Protein AF-W9J7E1-F1 (afdb_monomer)

Secondary structure (DSSP, 8-state):
-PPPPPPS---SSHHHHHHHHHH-HHHHHHHHHHHHHHHHHHHHHHHHHHHHHHHHHHHHHHHHHHHHHHHHHHHHHHHHHHHHHHHHHHHHHHHHHHHHHHHHHHHHHHHHHHHHS-------------------------PPPPP-------SS----S--GGG----HHHHHHHHHHHHHHHHHTTTTSPPPPPHHHHHHHTTSS--

Structure (mmCIF, N/CA/C/O backbone):
data_AF-W9J7E1-F1
#
_entry.id   AF-W9J7E1-F1
#
loop_
_atom_site.group_PDB
_atom_site.id
_atom_site.type_symbol
_atom_site.label_atom_id
_atom_site.label_alt_id
_atom_site.label_comp_id
_atom_site.label_asym_id
_atom_site.label_entity_id
_atom_site.label_seq_id
_atom_site.pdbx_PDB_ins_code
_atom_site.Cartn_x
_atom_site.Cartn_y
_atom_site.Cartn_z
_atom_site.occupancy
_atom_site.B_iso_or_equiv
_atom_site.auth_seq_id
_atom_site.auth_comp_id
_atom_site.auth_asym_id
_atom_site.auth_atom_id
_atom_site.pdbx_PDB_model_num
ATOM 1 N N . MET A 1 1 ? 13.923 -7.480 -25.551 1.00 52.84 1 MET A N 1
ATOM 2 C CA . MET A 1 1 ? 14.599 -6.213 -25.882 1.00 52.84 1 MET A CA 1
ATOM 3 C C . MET A 1 1 ? 15.516 -6.491 -27.053 1.00 52.84 1 MET A C 1
ATOM 5 O O . MET A 1 1 ? 16.366 -7.366 -26.900 1.00 52.84 1 MET A O 1
ATOM 9 N N . PRO A 1 2 ? 15.311 -5.854 -28.213 1.00 64.50 2 PRO A N 1
ATOM 10 C CA . PRO A 1 2 ? 16.254 -5.975 -29.311 1.00 64.50 2 PRO A CA 1
ATOM 11 C C . PRO A 1 2 ? 17.616 -5.435 -28.874 1.00 64.50 2 PRO A C 1
ATOM 13 O O . PRO A 1 2 ? 17.706 -4.432 -28.157 1.00 64.50 2 PRO A O 1
ATOM 16 N N . ALA A 1 3 ? 18.670 -6.151 -29.258 1.00 77.94 3 ALA A N 1
ATOM 17 C CA . ALA A 1 3 ? 20.038 -5.745 -28.982 1.00 77.94 3 ALA A CA 1
ATOM 18 C C . ALA A 1 3 ? 20.333 -4.408 -29.676 1.00 77.94 3 ALA A C 1
ATOM 20 O O . ALA A 1 3 ? 19.830 -4.151 -30.770 1.00 77.94 3 ALA A O 1
ATOM 21 N N . HIS A 1 4 ? 21.135 -3.562 -29.029 1.00 87.31 4 HIS A N 1
ATOM 22 C CA . HIS A 1 4 ? 21.572 -2.300 -29.614 1.00 87.31 4 HIS A CA 1
ATOM 23 C C . HIS A 1 4 ? 22.317 -2.575 -30.937 1.00 87.31 4 HIS A C 1
ATOM 25 O O . HIS A 1 4 ? 23.264 -3.372 -30.932 1.00 87.31 4 HIS A O 1
ATOM 31 N N . PRO A 1 5 ? 21.919 -1.951 -32.060 1.00 91.19 5 PRO A N 1
ATOM 32 C CA . PRO A 1 5 ? 22.575 -2.177 -33.340 1.00 91.19 5 PRO A CA 1
ATOM 33 C C . PRO A 1 5 ? 24.036 -1.733 -33.266 1.00 91.19 5 PRO A C 1
ATOM 35 O O . PRO A 1 5 ? 24.372 -0.722 -32.654 1.00 91.19 5 PRO A O 1
ATOM 38 N N . THR A 1 6 ? 24.932 -2.523 -33.850 1.00 90.31 6 THR A N 1
ATOM 39 C CA . THR A 1 6 ? 26.376 -2.260 -33.791 1.00 90.31 6 THR A CA 1
ATOM 40 C C . THR A 1 6 ? 26.824 -1.608 -35.097 1.00 90.31 6 THR A C 1
ATOM 42 O O . THR A 1 6 ? 26.485 -2.134 -36.159 1.00 90.31 6 THR A O 1
ATOM 45 N N . PRO A 1 7 ? 27.558 -0.481 -35.055 1.00 89.38 7 PRO A N 1
ATOM 46 C CA . PRO A 1 7 ? 28.023 0.175 -36.270 1.00 89.38 7 PRO A CA 1
ATOM 47 C C . PRO A 1 7 ? 29.002 -0.721 -37.048 1.00 89.38 7 PRO A C 1
ATOM 49 O O . PRO A 1 7 ? 29.794 -1.430 -36.421 1.00 89.38 7 PRO A O 1
ATOM 52 N N . PRO A 1 8 ? 29.006 -0.671 -38.397 1.00 89.31 8 PRO A N 1
ATOM 53 C CA . PRO A 1 8 ? 29.921 -1.461 -39.227 1.00 89.31 8 PRO A CA 1
ATOM 54 C C . PRO A 1 8 ? 31.405 -1.165 -38.962 1.00 89.31 8 PRO A C 1
ATOM 56 O O . PRO A 1 8 ? 32.235 -2.068 -39.011 1.00 89.31 8 PRO A O 1
ATOM 59 N N . ALA A 1 9 ? 31.733 0.093 -38.663 1.00 87.81 9 ALA A N 1
ATOM 60 C CA . ALA A 1 9 ? 33.049 0.535 -38.215 1.00 87.81 9 ALA A CA 1
ATOM 61 C C . ALA A 1 9 ? 32.899 1.716 -37.243 1.00 87.81 9 ALA A C 1
ATOM 63 O O . ALA A 1 9 ? 31.873 2.395 -37.235 1.00 87.81 9 ALA A O 1
ATOM 64 N N . ILE A 1 10 ? 33.930 1.988 -36.441 1.00 86.75 10 ILE A N 1
ATOM 65 C CA . ILE A 1 10 ? 33.991 3.165 -35.559 1.00 86.75 10 ILE A CA 1
ATOM 66 C C . ILE A 1 10 ? 35.129 4.064 -36.063 1.00 86.75 10 ILE A C 1
ATOM 68 O O . ILE A 1 10 ? 36.244 3.980 -35.548 1.00 86.75 10 ILE A O 1
ATOM 72 N N . PRO A 1 11 ? 34.893 4.863 -37.119 1.00 86.62 11 PRO A N 1
ATOM 73 C CA . PRO A 1 11 ? 35.923 5.729 -37.679 1.00 86.62 11 PRO A CA 1
ATOM 74 C C . PRO A 1 11 ? 36.298 6.837 -36.688 1.00 86.62 11 PRO A C 1
ATOM 76 O O . PRO A 1 11 ? 35.427 7.473 -36.093 1.00 86.62 11 PRO A O 1
ATOM 79 N N . GLY A 1 12 ? 37.601 7.074 -36.518 1.00 87.81 12 GLY A N 1
ATOM 80 C CA . GLY A 1 12 ? 38.138 8.111 -35.631 1.00 87.81 12 GLY A CA 1
ATOM 81 C C . GLY A 1 12 ? 38.184 9.493 -36.283 1.00 87.81 12 GLY A C 1
ATOM 82 O O . GLY A 1 12 ? 38.317 10.506 -35.595 1.00 87.81 12 GLY A O 1
ATOM 83 N N . SER A 1 13 ? 38.050 9.550 -37.610 1.00 92.81 13 SER A N 1
ATOM 84 C CA . SER A 1 13 ? 38.025 10.783 -38.390 1.00 92.81 13 SER A CA 1
ATOM 85 C C . SER A 1 13 ? 36.983 10.739 -39.509 1.00 92.81 13 SER A C 1
ATOM 87 O O . SER A 1 13 ? 36.546 9.680 -39.959 1.00 92.81 13 SER A O 1
ATOM 89 N N . ARG A 1 14 ? 36.583 11.917 -40.004 1.00 89.44 14 ARG A N 1
ATOM 90 C CA . ARG A 1 14 ? 35.643 12.023 -41.132 1.00 89.44 14 ARG A CA 1
ATOM 91 C C . ARG A 1 14 ? 36.179 11.356 -42.404 1.00 89.44 14 ARG A C 1
ATOM 93 O O . ARG A 1 14 ? 35.406 10.750 -43.134 1.00 89.44 14 ARG A O 1
ATOM 100 N N . ALA A 1 15 ? 37.485 11.450 -42.650 1.00 91.31 15 ALA A N 1
ATOM 101 C CA . ALA A 1 15 ? 38.115 10.827 -43.812 1.00 91.31 15 ALA A CA 1
ATOM 102 C C . ALA A 1 15 ? 38.051 9.292 -43.738 1.00 91.31 15 ALA A C 1
ATOM 104 O O . ALA A 1 15 ? 37.757 8.640 -44.734 1.00 91.31 15 ALA A O 1
ATOM 105 N N . GLU A 1 16 ? 38.257 8.719 -42.548 1.00 88.56 16 GLU A N 1
ATOM 106 C CA . GLU A 1 16 ? 38.077 7.281 -42.312 1.00 88.56 16 GLU A CA 1
ATOM 107 C C . GLU A 1 16 ? 36.618 6.856 -42.481 1.00 88.56 16 GLU A C 1
ATOM 109 O O . GLU A 1 16 ? 36.355 5.814 -43.070 1.00 88.56 16 GLU A O 1
ATOM 114 N N . TYR A 1 17 ? 35.662 7.672 -42.024 1.00 88.94 17 TYR A N 1
ATOM 115 C CA . TYR A 1 17 ? 34.242 7.403 -42.251 1.00 88.94 17 TYR A CA 1
ATOM 116 C C . TYR A 1 17 ? 33.910 7.362 -43.743 1.00 88.94 17 TYR A C 1
ATOM 118 O O . TYR A 1 17 ? 33.270 6.420 -44.195 1.00 88.94 17 TYR A O 1
ATOM 126 N N . GLU A 1 18 ? 34.355 8.357 -44.515 1.00 91.50 18 GLU A N 1
ATOM 127 C CA . GLU A 1 18 ? 34.096 8.425 -45.957 1.00 91.50 18 GLU A CA 1
ATOM 128 C C . GLU A 1 18 ? 34.731 7.239 -46.700 1.00 91.50 18 GLU A C 1
ATOM 130 O O . GLU A 1 18 ? 34.100 6.681 -47.598 1.00 91.50 18 GLU A O 1
ATOM 135 N N . ALA A 1 19 ? 35.919 6.792 -46.278 1.00 89.44 19 ALA A N 1
ATOM 136 C CA . ALA A 1 19 ? 36.557 5.588 -46.804 1.00 89.44 19 ALA A CA 1
ATOM 137 C C . ALA A 1 19 ? 35.761 4.310 -46.471 1.00 89.44 19 ALA A C 1
ATOM 139 O O . ALA A 1 19 ? 35.414 3.557 -47.378 1.00 89.44 19 ALA A O 1
ATOM 140 N N . CYS A 1 20 ? 35.395 4.095 -45.201 1.00 86.88 20 CYS A N 1
ATOM 141 C CA . CYS A 1 20 ? 34.601 2.934 -44.776 1.00 86.88 20 CYS A CA 1
ATOM 142 C C . CYS A 1 20 ? 33.180 2.933 -45.357 1.00 86.88 20 CYS A C 1
ATOM 144 O O . CYS A 1 20 ? 32.582 1.876 -45.543 1.00 86.88 20 CYS A O 1
ATOM 146 N N . TYR A 1 21 ? 32.608 4.110 -45.606 1.00 90.31 21 TYR A N 1
ATOM 147 C CA . TYR A 1 21 ? 31.306 4.249 -46.248 1.00 90.31 21 TYR A CA 1
ATOM 148 C C . TYR A 1 21 ? 31.384 3.906 -47.735 1.00 90.31 21 TYR A C 1
ATOM 150 O O . TYR A 1 21 ? 30.500 3.226 -48.244 1.00 90.31 21 TYR A O 1
ATOM 158 N N . ALA A 1 22 ? 32.441 4.345 -48.425 1.00 91.75 22 ALA A N 1
ATOM 159 C CA . ALA A 1 22 ? 32.642 4.049 -49.840 1.00 91.75 22 ALA A CA 1
ATOM 160 C C . ALA A 1 22 ? 32.850 2.550 -50.118 1.00 91.75 22 ALA A C 1
ATOM 162 O O . ALA A 1 22 ? 32.485 2.088 -51.197 1.00 91.75 22 ALA A O 1
ATOM 163 N N . GLU A 1 23 ? 33.411 1.801 -49.163 1.00 91.62 23 GLU A N 1
ATOM 164 C CA . GLU A 1 23 ? 33.580 0.347 -49.275 1.00 91.62 23 GLU A CA 1
ATOM 165 C C . GLU A 1 23 ? 32.249 -0.414 -49.244 1.00 91.62 23 GLU A C 1
ATOM 167 O O . GLU A 1 23 ? 32.079 -1.358 -50.013 1.00 91.62 23 GLU A O 1
ATOM 172 N N . ASP A 1 24 ? 31.313 -0.026 -48.370 1.00 90.06 24 ASP A N 1
ATOM 173 C CA . ASP A 1 24 ? 30.068 -0.782 -48.170 1.00 90.06 24 ASP A CA 1
ATOM 174 C C . ASP A 1 24 ? 28.890 0.122 -47.718 1.00 90.06 24 ASP A C 1
ATOM 176 O O . ASP A 1 24 ? 28.486 0.112 -46.546 1.00 90.06 24 ASP A O 1
ATOM 180 N N . PRO A 1 25 ? 28.306 0.930 -48.629 1.00 91.75 25 PRO A N 1
ATOM 181 C CA . PRO A 1 25 ? 27.253 1.895 -48.290 1.00 91.75 25 PRO A CA 1
ATOM 182 C C . PRO A 1 25 ? 25.986 1.252 -47.708 1.00 91.75 25 PRO A C 1
ATOM 184 O O . PRO A 1 25 ? 25.348 1.811 -46.813 1.00 91.75 25 PRO A O 1
ATOM 187 N N . ASP A 1 26 ? 25.628 0.057 -48.186 1.00 93.62 26 ASP A N 1
ATOM 188 C CA . ASP A 1 26 ? 24.393 -0.631 -47.796 1.00 93.62 26 ASP A CA 1
ATOM 189 C C . ASP A 1 26 ? 24.411 -1.069 -46.326 1.00 93.62 26 ASP A C 1
ATOM 191 O O . ASP A 1 26 ? 23.392 -0.978 -45.638 1.00 93.62 26 ASP A O 1
ATOM 195 N N . LYS A 1 27 ? 25.577 -1.478 -45.805 1.00 91.12 27 LYS A N 1
ATOM 196 C CA . LYS A 1 27 ? 25.738 -1.827 -44.382 1.00 91.12 27 LYS A CA 1
ATOM 197 C C . LYS A 1 27 ? 25.543 -0.616 -43.480 1.00 91.12 27 LYS A C 1
ATOM 199 O O . LYS A 1 27 ? 24.949 -0.733 -42.409 1.00 91.12 27 LYS A O 1
ATOM 204 N N . TRP A 1 28 ? 26.019 0.549 -43.913 1.00 92.12 28 TRP A N 1
ATOM 205 C CA . TRP A 1 28 ? 25.802 1.803 -43.196 1.00 92.12 28 TRP A CA 1
ATOM 206 C C . TRP A 1 28 ? 24.340 2.233 -43.230 1.00 92.12 28 TRP A C 1
ATOM 208 O O . TRP A 1 28 ? 23.806 2.636 -42.197 1.00 92.12 28 TRP A O 1
ATOM 218 N N . TYR A 1 29 ? 23.674 2.098 -44.378 1.00 92.25 29 TYR A N 1
ATOM 219 C CA . TYR A 1 29 ? 22.241 2.363 -44.487 1.00 92.25 29 TYR A CA 1
ATOM 220 C C . TYR A 1 29 ? 21.419 1.449 -43.564 1.00 92.25 29 TYR A C 1
ATOM 222 O O . TYR A 1 29 ? 20.588 1.948 -42.804 1.00 92.25 29 TYR A O 1
ATOM 230 N N . GLN A 1 30 ? 21.691 0.137 -43.572 1.00 93.44 30 GLN A N 1
ATOM 231 C CA . GLN A 1 30 ? 21.032 -0.829 -42.686 1.00 93.44 30 GLN A CA 1
ATOM 232 C C . GLN A 1 30 ? 21.253 -0.482 -41.214 1.00 93.44 30 GLN A C 1
ATOM 234 O O . GLN A 1 30 ? 20.277 -0.320 -40.485 1.00 93.44 30 GLN A O 1
ATOM 239 N N . TYR A 1 31 ? 22.504 -0.256 -40.802 1.00 94.00 31 TYR A N 1
ATOM 240 C CA . TYR A 1 31 ? 22.821 0.153 -39.434 1.00 94.00 31 TYR A CA 1
ATOM 241 C C . TYR A 1 31 ? 22.047 1.403 -39.006 1.00 94.00 31 TYR A C 1
ATOM 243 O O . TYR A 1 31 ? 21.459 1.415 -37.927 1.00 94.00 31 TYR A O 1
ATOM 251 N N . LEU A 1 32 ? 22.017 2.446 -39.842 1.00 92.81 32 LEU A N 1
ATOM 252 C CA . LEU A 1 32 ? 21.279 3.668 -39.528 1.00 92.81 32 LEU A CA 1
ATOM 253 C C . LEU A 1 32 ? 19.780 3.384 -39.401 1.00 92.81 32 LEU A C 1
ATOM 255 O O . LEU A 1 32 ? 19.156 3.842 -38.446 1.00 92.81 32 LEU A O 1
ATOM 259 N N . SER A 1 33 ? 19.203 2.604 -40.319 1.00 94.12 33 SER A N 1
ATOM 260 C CA . SER A 1 33 ? 17.783 2.245 -40.267 1.00 94.12 33 SER A CA 1
ATOM 261 C C . SER A 1 33 ? 17.425 1.453 -39.003 1.00 94.12 33 SER A C 1
ATOM 263 O O . SER A 1 33 ? 16.455 1.797 -38.322 1.00 94.12 33 SER A O 1
ATOM 265 N N . ASP A 1 34 ? 18.259 0.482 -38.627 1.00 95.06 34 ASP A N 1
ATOM 266 C CA . ASP A 1 34 ? 18.085 -0.338 -37.430 1.00 95.06 34 ASP A CA 1
ATOM 267 C C . ASP A 1 34 ? 18.291 0.489 -36.157 1.00 95.06 34 ASP A C 1
ATOM 269 O O . ASP A 1 34 ? 17.543 0.334 -35.194 1.00 95.06 34 ASP A O 1
ATOM 273 N N . ALA A 1 35 ? 19.253 1.420 -36.151 1.00 94.75 35 ALA A N 1
ATOM 274 C CA . ALA A 1 35 ? 19.485 2.347 -35.044 1.00 94.75 35 ALA A CA 1
ATOM 275 C C . ALA A 1 35 ? 18.281 3.260 -34.804 1.00 94.75 35 ALA A C 1
ATOM 277 O O . ALA A 1 35 ? 17.845 3.409 -33.661 1.00 94.75 35 ALA A O 1
ATOM 278 N N . TYR A 1 36 ? 17.694 3.827 -35.860 1.00 94.25 36 TYR A N 1
ATOM 279 C CA . TYR A 1 36 ? 16.480 4.635 -35.732 1.00 94.25 36 TYR A CA 1
ATOM 280 C C . TYR A 1 36 ? 15.273 3.811 -35.274 1.00 94.25 36 TYR A C 1
ATOM 282 O O . TYR A 1 36 ? 14.511 4.275 -34.422 1.00 94.25 36 TYR A O 1
ATOM 290 N N . ALA A 1 37 ? 15.103 2.593 -35.795 1.00 94.88 37 ALA A N 1
ATOM 291 C CA . ALA A 1 37 ? 14.039 1.695 -35.354 1.00 94.88 37 ALA A CA 1
ATOM 292 C C . ALA A 1 37 ? 14.196 1.322 -33.871 1.00 94.88 37 ALA A C 1
ATOM 294 O O . ALA A 1 37 ? 13.239 1.430 -33.102 1.00 94.88 37 ALA A O 1
ATOM 295 N N . TRP A 1 38 ? 15.416 0.974 -33.456 1.00 95.56 38 TRP A N 1
ATOM 296 C CA . TRP A 1 38 ? 15.745 0.650 -32.072 1.00 95.56 38 TRP A CA 1
ATOM 297 C C . TRP A 1 38 ? 15.505 1.837 -31.136 1.00 95.56 38 TRP A C 1
ATOM 299 O O . TRP A 1 38 ? 14.854 1.664 -30.110 1.00 95.56 38 TRP A O 1
ATOM 309 N N . MET A 1 39 ? 15.952 3.050 -31.491 1.00 94.56 39 MET A N 1
ATOM 310 C CA . MET A 1 39 ? 15.716 4.251 -30.673 1.00 94.56 39 MET A CA 1
ATOM 311 C C . MET A 1 39 ? 14.222 4.515 -30.469 1.00 94.56 39 MET A C 1
ATOM 313 O O . MET A 1 39 ? 13.793 4.777 -29.347 1.00 94.56 39 MET A O 1
ATOM 317 N N . LYS A 1 40 ? 13.418 4.388 -31.530 1.00 94.31 40 LYS A N 1
ATOM 318 C CA . LYS A 1 40 ? 11.962 4.560 -31.453 1.00 94.31 40 LYS A CA 1
ATOM 319 C C . LYS A 1 40 ? 11.308 3.517 -30.544 1.00 94.31 40 LYS A C 1
ATOM 321 O O . LYS A 1 40 ? 10.385 3.830 -29.792 1.00 94.31 40 LYS A O 1
ATOM 326 N N . GLU A 1 41 ? 11.772 2.272 -30.605 1.00 94.44 41 GLU A N 1
ATOM 327 C CA . GLU A 1 41 ? 11.286 1.214 -29.721 1.00 94.44 41 GLU A CA 1
ATOM 328 C C . GLU A 1 41 ? 11.702 1.455 -28.264 1.00 94.44 41 GLU A C 1
ATOM 330 O O . GLU A 1 41 ? 10.887 1.271 -27.360 1.00 94.44 41 GLU A O 1
ATOM 335 N N . GLN A 1 42 ? 12.931 1.920 -28.018 1.00 94.56 42 GLN A N 1
ATOM 336 C CA . GLN A 1 42 ? 13.383 2.283 -26.673 1.00 94.56 42 GLN A CA 1
ATOM 337 C C . GL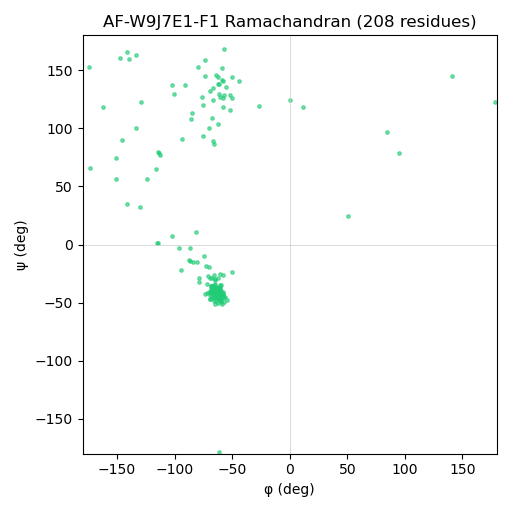N A 1 42 ? 12.570 3.425 -26.076 1.00 94.56 42 GLN A C 1
ATOM 339 O O . GLN A 1 42 ? 12.156 3.318 -24.927 1.00 94.56 42 GLN A O 1
ATOM 344 N N . GLU A 1 43 ? 12.277 4.470 -26.850 1.00 94.69 43 GLU A N 1
ATOM 345 C CA . GLU A 1 43 ? 11.422 5.571 -26.402 1.00 94.69 43 GLU A CA 1
ATOM 346 C C . GLU A 1 43 ? 10.029 5.057 -26.004 1.00 94.69 43 GLU A C 1
ATOM 348 O O . GLU A 1 43 ? 9.535 5.348 -24.914 1.00 94.69 43 GLU A O 1
ATOM 353 N N . SER A 1 44 ? 9.422 4.198 -26.829 1.00 94.81 44 SER A N 1
ATOM 354 C CA . SER A 1 44 ? 8.137 3.569 -26.502 1.00 94.81 44 SER A CA 1
ATOM 355 C C . SER A 1 44 ? 8.208 2.706 -25.236 1.00 94.81 44 SER A C 1
ATOM 357 O O . SER A 1 44 ? 7.281 2.715 -24.423 1.00 94.81 44 SER A O 1
ATOM 359 N N . ASN A 1 45 ? 9.286 1.940 -25.065 1.00 94.75 45 ASN A N 1
ATOM 360 C CA . ASN A 1 45 ? 9.486 1.094 -23.891 1.00 94.75 45 ASN A CA 1
ATOM 361 C C . ASN A 1 45 ? 9.701 1.928 -22.625 1.00 94.75 45 ASN A C 1
ATOM 363 O O . ASN A 1 45 ? 9.172 1.571 -21.573 1.00 94.75 45 ASN A O 1
ATOM 367 N N . GLN A 1 46 ? 10.423 3.043 -22.731 1.00 95.88 46 GLN A N 1
ATOM 368 C CA . GLN A 1 46 ? 10.637 3.980 -21.636 1.00 95.88 46 GLN A CA 1
ATOM 369 C C . GLN A 1 46 ? 9.317 4.612 -21.198 1.00 95.88 46 GLN A C 1
ATOM 371 O O . GLN A 1 46 ? 8.974 4.532 -20.025 1.00 95.88 46 GLN A O 1
ATOM 376 N N . VAL A 1 47 ? 8.506 5.109 -22.137 1.00 96.75 47 VAL A N 1
ATOM 377 C CA . VAL A 1 47 ? 7.172 5.654 -21.828 1.00 96.75 47 VAL A CA 1
ATOM 378 C C . VAL A 1 47 ? 6.282 4.610 -21.141 1.00 96.75 47 VAL A C 1
ATOM 380 O O . VAL A 1 47 ? 5.562 4.921 -20.190 1.00 96.75 47 VAL A O 1
ATOM 383 N N . ALA A 1 48 ? 6.327 3.353 -21.591 1.00 96.69 48 ALA A N 1
ATOM 384 C CA . ALA A 1 48 ? 5.576 2.271 -20.957 1.00 96.69 48 ALA A CA 1
ATOM 385 C C . ALA A 1 48 ? 6.088 1.948 -19.542 1.00 96.69 48 ALA A C 1
ATOM 387 O O . ALA A 1 48 ? 5.282 1.659 -18.653 1.00 96.69 48 ALA A O 1
ATOM 388 N N . ALA A 1 49 ? 7.404 1.991 -19.327 1.00 97.06 49 ALA A N 1
ATOM 389 C CA . ALA A 1 49 ? 8.018 1.791 -18.020 1.00 97.06 49 ALA A CA 1
ATOM 390 C C . ALA A 1 49 ? 7.662 2.929 -17.054 1.00 97.06 49 ALA A C 1
ATOM 392 O O . ALA A 1 49 ? 7.210 2.651 -15.945 1.00 97.06 49 ALA A O 1
ATOM 393 N N . ASP A 1 50 ? 7.762 4.182 -17.498 1.00 97.62 50 ASP A N 1
ATOM 394 C CA . ASP A 1 50 ? 7.418 5.367 -16.711 1.00 97.62 50 ASP A CA 1
ATOM 395 C C . ASP A 1 50 ? 5.942 5.345 -16.304 1.00 97.62 50 ASP A C 1
ATOM 397 O O . ASP A 1 50 ? 5.601 5.574 -15.143 1.00 97.62 50 ASP A O 1
ATOM 401 N N . ARG A 1 51 ? 5.049 4.963 -17.226 1.00 98.06 51 ARG A N 1
ATOM 402 C CA . ARG A 1 51 ? 3.624 4.794 -16.918 1.00 98.06 51 ARG A CA 1
ATOM 403 C C . ARG A 1 51 ? 3.385 3.739 -15.837 1.00 98.06 51 ARG A C 1
ATOM 405 O O . ARG A 1 51 ? 2.601 3.983 -14.923 1.00 98.06 51 ARG A O 1
ATOM 412 N N . LYS A 1 52 ? 4.051 2.583 -15.930 1.00 98.12 52 LYS A N 1
ATOM 413 C CA . LYS A 1 52 ? 3.949 1.526 -14.910 1.00 98.12 52 LYS A CA 1
ATOM 414 C C . LYS A 1 52 ? 4.515 1.973 -13.567 1.00 98.12 52 LYS A C 1
ATOM 416 O O . LYS A 1 52 ? 3.973 1.596 -12.535 1.00 98.12 52 LYS A O 1
ATOM 421 N N . LEU A 1 53 ? 5.586 2.762 -13.572 1.00 98.50 53 LEU A N 1
ATOM 422 C CA . LEU A 1 53 ? 6.181 3.300 -12.354 1.00 98.50 53 LEU A CA 1
ATOM 423 C C . LEU A 1 53 ? 5.199 4.228 -11.636 1.00 98.50 53 LEU A C 1
ATOM 425 O O . LEU A 1 53 ? 4.991 4.067 -10.437 1.00 98.50 53 LEU A O 1
ATOM 429 N N . VAL A 1 54 ? 4.540 5.129 -12.370 1.00 98.38 54 VAL A N 1
ATOM 430 C CA . VAL A 1 54 ? 3.501 6.009 -11.812 1.00 98.38 54 VAL A CA 1
ATOM 431 C C . VAL A 1 54 ? 2.322 5.201 -11.265 1.00 98.38 54 VAL A C 1
ATOM 433 O O . VAL A 1 54 ? 1.860 5.468 -10.161 1.00 98.38 54 VAL A O 1
ATOM 436 N N . GLU A 1 55 ? 1.851 4.192 -12.000 1.00 98.25 55 GLU A N 1
ATOM 437 C CA . GLU A 1 55 ? 0.753 3.325 -11.549 1.00 98.25 55 GLU A CA 1
ATOM 438 C C . GLU A 1 55 ? 1.097 2.588 -10.246 1.00 98.25 55 GLU A C 1
ATOM 440 O O . GLU A 1 55 ? 0.312 2.603 -9.297 1.00 98.25 55 GLU A O 1
ATOM 445 N N . LEU A 1 56 ? 2.299 2.009 -10.165 1.00 98.56 56 LEU A N 1
ATOM 446 C CA . LEU A 1 56 ? 2.785 1.355 -8.950 1.00 98.56 56 LEU A CA 1
ATOM 447 C C . LEU A 1 56 ? 2.950 2.341 -7.793 1.00 98.56 56 LEU A C 1
ATOM 449 O O . LEU A 1 56 ? 2.633 1.999 -6.657 1.00 98.56 56 LEU A O 1
ATOM 453 N N . GLN A 1 57 ? 3.415 3.560 -8.061 1.00 98.44 57 GLN A N 1
ATOM 454 C CA . GLN A 1 57 ? 3.561 4.583 -7.031 1.00 98.44 57 GLN A CA 1
ATOM 455 C C . GLN A 1 57 ? 2.206 4.966 -6.424 1.00 98.44 57 GLN A C 1
ATOM 457 O O . GLN A 1 57 ? 2.062 4.953 -5.203 1.00 98.44 57 GLN A O 1
ATOM 462 N N . VAL A 1 58 ? 1.191 5.195 -7.262 1.00 98.44 58 VAL A N 1
ATOM 463 C CA . VAL A 1 58 ? -0.182 5.459 -6.803 1.00 98.44 58 VAL A CA 1
ATOM 464 C C . VAL A 1 58 ? -0.732 4.279 -5.999 1.00 98.44 58 VAL A C 1
ATOM 466 O O . VAL A 1 58 ? -1.378 4.475 -4.968 1.00 98.44 58 VAL A O 1
ATOM 469 N N . GLN A 1 59 ? -0.463 3.044 -6.433 1.00 98.50 59 GLN A N 1
ATOM 470 C CA . GLN A 1 59 ? -0.898 1.850 -5.710 1.00 98.50 59 GLN A CA 1
ATOM 471 C C . GLN A 1 59 ? -0.259 1.758 -4.319 1.00 98.50 59 GLN A C 1
ATOM 473 O O . GLN A 1 59 ? -0.954 1.462 -3.348 1.00 98.50 59 GLN A O 1
ATOM 478 N N . VAL A 1 60 ? 1.042 2.041 -4.208 1.00 98.56 60 VAL A N 1
ATOM 479 C CA . VAL A 1 60 ? 1.759 2.050 -2.926 1.00 98.56 60 VAL A CA 1
ATOM 480 C C . VAL A 1 60 ? 1.211 3.130 -1.996 1.00 98.56 60 VAL A C 1
ATOM 482 O O . VAL A 1 60 ? 0.969 2.846 -0.825 1.00 98.56 60 VAL A O 1
ATOM 485 N N . GLU A 1 61 ? 0.976 4.342 -2.500 1.00 98.38 61 GLU A N 1
ATOM 486 C CA . GLU A 1 61 ? 0.405 5.443 -1.712 1.00 98.38 61 GLU A CA 1
ATOM 487 C C . GLU A 1 61 ? -1.000 5.095 -1.201 1.00 98.38 61 GLU A C 1
ATOM 489 O O . GLU A 1 61 ? -1.282 5.238 -0.012 1.00 98.38 61 GLU A O 1
ATOM 494 N N . THR A 1 62 ? -1.844 4.525 -2.066 1.00 98.38 62 THR A N 1
ATOM 495 C CA . THR A 1 62 ? -3.199 4.078 -1.700 1.00 98.38 62 THR A CA 1
ATOM 496 C C . THR A 1 62 ? -3.158 3.006 -0.606 1.00 98.38 62 THR A C 1
ATOM 498 O O . THR A 1 62 ? -3.899 3.074 0.373 1.00 98.38 62 THR A O 1
ATOM 501 N N . GLN A 1 63 ? -2.264 2.020 -0.735 1.00 98.44 63 GLN A N 1
ATOM 502 C CA . GLN A 1 63 ? -2.106 0.965 0.268 1.00 98.44 63 GLN A CA 1
ATOM 503 C C . GLN A 1 63 ? -1.568 1.501 1.599 1.00 98.44 63 GLN A C 1
ATOM 505 O O . GLN A 1 63 ? -1.978 1.033 2.660 1.00 98.44 63 GLN A O 1
ATOM 510 N N . GLN A 1 64 ? -0.664 2.483 1.573 1.00 98.50 64 GLN A N 1
ATOM 511 C CA . GLN A 1 64 ? -0.175 3.127 2.793 1.00 98.50 64 GLN A CA 1
ATOM 512 C C . GLN A 1 64 ? -1.289 3.878 3.526 1.00 98.50 64 GLN A C 1
ATOM 514 O O . GLN A 1 64 ? -1.388 3.769 4.750 1.00 98.50 64 GLN A O 1
ATOM 519 N N . GLU A 1 65 ? -2.146 4.593 2.796 1.00 98.38 65 GLU A N 1
ATOM 520 C CA . GLU A 1 65 ? -3.306 5.270 3.376 1.00 98.38 65 GLU A CA 1
ATOM 521 C C . GLU A 1 65 ? -4.293 4.269 3.995 1.00 98.38 65 GLU A C 1
ATOM 523 O O . GLU A 1 65 ? -4.745 4.459 5.128 1.00 98.38 65 GLU A O 1
ATOM 528 N N . GLU A 1 66 ? -4.568 3.157 3.309 1.00 98.44 66 GLU A N 1
ATOM 529 C CA . GLU A 1 66 ? -5.435 2.095 3.825 1.00 98.44 66 GLU A CA 1
ATOM 530 C C . GLU A 1 66 ? -4.875 1.476 5.114 1.00 98.44 66 GLU A C 1
ATOM 532 O O . GLU A 1 66 ? -5.605 1.315 6.094 1.00 98.44 66 GLU A O 1
ATOM 537 N N . ILE A 1 67 ? -3.568 1.198 5.162 1.00 98.50 67 ILE A N 1
ATOM 538 C CA . ILE A 1 67 ? -2.900 0.692 6.370 1.00 98.50 67 ILE A CA 1
ATOM 539 C C . ILE A 1 67 ? -3.046 1.685 7.527 1.00 98.50 67 ILE A C 1
ATOM 541 O O . ILE A 1 67 ? -3.355 1.275 8.648 1.00 98.50 67 ILE A O 1
ATOM 545 N N . LEU A 1 68 ? -2.844 2.979 7.276 1.00 98.50 68 LEU A N 1
ATOM 546 C CA . LEU A 1 68 ? -2.966 4.010 8.304 1.00 98.50 68 LEU A CA 1
ATOM 547 C C . LEU A 1 68 ? -4.409 4.123 8.819 1.00 98.50 68 LEU A C 1
ATOM 549 O O . LEU A 1 68 ? -4.636 4.202 10.028 1.00 98.50 68 LEU A O 1
ATOM 553 N N . ASN A 1 69 ? -5.395 4.050 7.925 1.00 98.50 69 ASN A N 1
ATOM 554 C CA . ASN A 1 69 ? -6.804 4.028 8.303 1.00 98.50 69 ASN A CA 1
ATOM 555 C C . ASN A 1 69 ? -7.143 2.791 9.155 1.00 98.50 69 ASN A C 1
ATOM 557 O O . ASN A 1 69 ? -7.752 2.903 10.221 1.00 98.50 69 ASN A O 1
ATOM 561 N N . LEU A 1 70 ? -6.679 1.607 8.747 1.00 98.56 70 LEU A N 1
ATOM 562 C CA . LEU A 1 70 ? -6.867 0.374 9.513 1.00 98.56 70 LEU A CA 1
ATOM 563 C C . LEU A 1 70 ? -6.226 0.461 10.904 1.00 98.56 70 LEU A C 1
ATOM 565 O O . LEU A 1 70 ? -6.844 0.053 11.885 1.00 98.56 70 LEU A O 1
ATOM 569 N N . GLN A 1 71 ? -5.037 1.051 11.029 1.00 98.50 71 GLN A N 1
ATOM 570 C CA . GLN A 1 71 ? -4.413 1.272 12.336 1.00 98.50 71 GLN A CA 1
ATOM 571 C C . GLN A 1 71 ? -5.253 2.189 13.233 1.00 98.50 71 GLN A C 1
ATOM 573 O O . GLN A 1 71 ? -5.471 1.860 14.401 1.00 98.50 71 GLN A O 1
ATOM 578 N N . ASN A 1 72 ? -5.788 3.284 12.688 1.00 98.31 72 ASN A N 1
ATOM 579 C CA . ASN A 1 72 ? -6.651 4.199 13.436 1.00 98.31 72 ASN A CA 1
ATOM 580 C C . ASN A 1 72 ? -7.946 3.515 13.899 1.00 98.31 72 ASN A C 1
ATOM 582 O O . ASN A 1 72 ? -8.339 3.644 15.060 1.00 98.31 72 ASN A O 1
ATOM 586 N N . THR A 1 73 ? -8.593 2.741 13.021 1.00 98.31 73 THR A N 1
ATOM 587 C CA . THR A 1 73 ? -9.810 1.993 13.385 1.00 98.31 73 THR A CA 1
ATOM 588 C C . THR A 1 73 ? -9.533 0.938 14.456 1.00 98.31 73 THR A C 1
ATOM 590 O O . THR A 1 73 ? -10.285 0.842 15.425 1.00 98.31 73 THR A O 1
ATOM 593 N N . LEU A 1 74 ? -8.424 0.198 14.352 1.00 98.50 74 LEU A N 1
ATOM 594 C CA . LEU A 1 74 ? -8.012 -0.768 15.371 1.00 98.50 74 LEU A CA 1
ATOM 595 C C . LEU A 1 74 ? -7.749 -0.097 16.720 1.00 98.50 74 LEU A C 1
ATOM 597 O O . LEU A 1 74 ? -8.159 -0.622 17.756 1.00 98.50 74 LEU A O 1
ATOM 601 N N . GLN A 1 75 ? -7.104 1.071 16.722 1.00 98.38 75 GLN A N 1
ATOM 602 C CA . GLN A 1 75 ? -6.878 1.835 17.944 1.00 98.38 75 GLN A CA 1
ATOM 603 C C . GLN A 1 75 ? -8.202 2.275 18.582 1.00 98.38 75 GLN A C 1
ATOM 605 O O . GLN A 1 75 ? -8.380 2.104 19.790 1.00 98.38 75 GLN A O 1
ATOM 610 N N . ALA A 1 76 ? -9.147 2.782 17.786 1.00 98.25 76 ALA A N 1
ATOM 611 C CA . ALA A 1 76 ? -10.466 3.186 18.267 1.00 98.25 76 ALA A CA 1
ATOM 612 C C . ALA A 1 76 ? -11.231 2.007 18.893 1.00 98.25 76 ALA A C 1
ATOM 614 O O . ALA A 1 76 ? -11.708 2.110 20.024 1.00 98.25 76 ALA A O 1
ATOM 615 N N . VAL A 1 77 ? -11.258 0.857 18.211 1.00 98.44 77 VAL A N 1
ATOM 616 C CA . VAL A 1 77 ? -11.895 -0.371 18.716 1.00 98.44 77 VAL A CA 1
ATOM 617 C C . VAL A 1 77 ? -11.232 -0.851 20.007 1.00 98.44 77 VAL A C 1
ATOM 619 O O . VAL A 1 77 ? -11.912 -1.303 20.927 1.00 98.44 77 VAL A O 1
ATOM 622 N N . GLN A 1 78 ? -9.907 -0.748 20.119 1.00 98.31 78 GLN A N 1
ATOM 623 C CA . GLN A 1 78 ? -9.195 -1.154 21.329 1.00 98.31 78 GLN A CA 1
ATOM 624 C C . GLN A 1 78 ? -9.540 -0.256 22.527 1.00 98.31 78 GLN A C 1
ATOM 626 O O . GLN A 1 78 ? -9.723 -0.759 23.640 1.00 98.31 78 GLN A O 1
ATOM 631 N N . ILE A 1 79 ? -9.664 1.056 22.303 1.00 98.19 79 ILE A N 1
ATOM 632 C CA . ILE A 1 79 ? -10.114 2.010 23.323 1.00 98.19 79 ILE A CA 1
ATOM 633 C C . ILE A 1 79 ? -11.543 1.671 23.756 1.00 98.19 79 ILE A C 1
ATOM 635 O O . ILE A 1 79 ? -11.787 1.497 24.951 1.00 98.19 79 ILE A O 1
ATOM 639 N N . GLU A 1 80 ? -12.464 1.493 22.808 1.00 98.19 80 GLU A N 1
ATOM 640 C CA . GLU A 1 80 ? -13.860 1.144 23.094 1.00 98.19 80 GLU A CA 1
ATOM 641 C C . GLU A 1 80 ? -13.967 -0.169 23.878 1.00 98.19 80 GLU A C 1
ATOM 643 O O . GLU A 1 80 ? -14.636 -0.239 24.911 1.00 98.19 80 GLU A O 1
ATOM 648 N N . LYS A 1 81 ? -13.224 -1.196 23.457 1.00 98.12 81 LYS A N 1
ATOM 649 C CA . LYS A 1 81 ? -13.141 -2.481 24.153 1.00 98.12 81 LYS A CA 1
ATOM 650 C C . LYS A 1 81 ? -12.682 -2.307 25.601 1.00 98.12 81 LYS A C 1
ATOM 652 O O . LYS A 1 81 ? -13.258 -2.920 26.499 1.00 98.12 81 LYS A O 1
ATOM 657 N N . SER A 1 82 ? -11.657 -1.489 25.843 1.00 98.00 82 SER A N 1
ATOM 658 C CA . SER A 1 82 ? -11.171 -1.229 27.202 1.00 98.00 82 SER A CA 1
ATOM 659 C C . SER A 1 82 ? -12.216 -0.516 28.067 1.00 98.00 82 SER A C 1
ATOM 661 O O . SER A 1 82 ? -12.432 -0.914 29.213 1.00 98.00 82 SER A O 1
ATOM 663 N N . ALA A 1 83 ? -12.930 0.462 27.505 1.00 98.06 83 ALA A N 1
ATOM 664 C CA . ALA A 1 83 ? -13.992 1.183 28.196 1.00 98.06 83 ALA A CA 1
ATOM 665 C C . ALA A 1 83 ? -15.166 0.252 28.543 1.00 98.06 83 ALA A C 1
ATOM 667 O O . ALA A 1 83 ? -15.637 0.244 29.682 1.00 9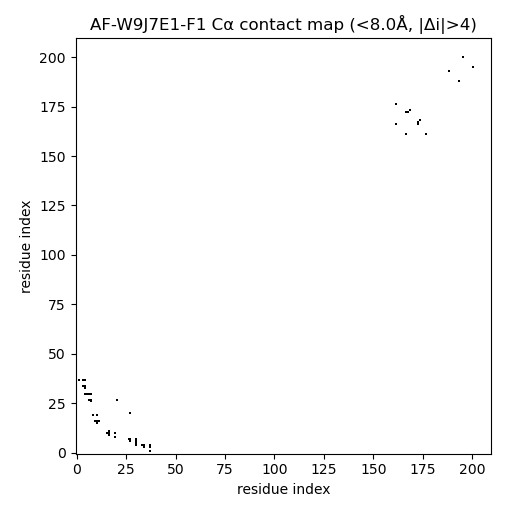8.06 83 ALA A O 1
ATOM 668 N N . ALA A 1 84 ? -15.574 -0.603 27.602 1.00 98.06 84 ALA A N 1
ATOM 669 C CA . ALA A 1 84 ? -16.616 -1.602 27.815 1.00 98.06 84 ALA A CA 1
ATOM 670 C C . ALA A 1 84 ? -16.232 -2.617 28.905 1.00 98.06 84 ALA A C 1
ATOM 672 O O . ALA A 1 84 ? -17.068 -2.978 29.733 1.00 98.06 84 ALA A O 1
ATOM 673 N N . MET A 1 85 ? -14.965 -3.050 28.962 1.00 98.31 85 MET A N 1
ATOM 674 C CA . MET A 1 85 ? -14.488 -3.921 30.044 1.00 98.31 85 MET A CA 1
ATOM 675 C C . MET A 1 85 ? -14.543 -3.237 31.411 1.00 98.31 85 MET A C 1
ATOM 677 O O . MET A 1 85 ? -15.004 -3.853 32.371 1.00 98.31 85 MET A O 1
ATOM 681 N N . MET A 1 86 ? -14.115 -1.974 31.509 1.00 98.00 86 MET A N 1
ATOM 682 C CA . MET A 1 86 ? -14.198 -1.219 32.765 1.00 98.00 86 MET A CA 1
ATOM 683 C C . MET A 1 86 ? -15.649 -1.045 33.214 1.00 98.00 86 MET A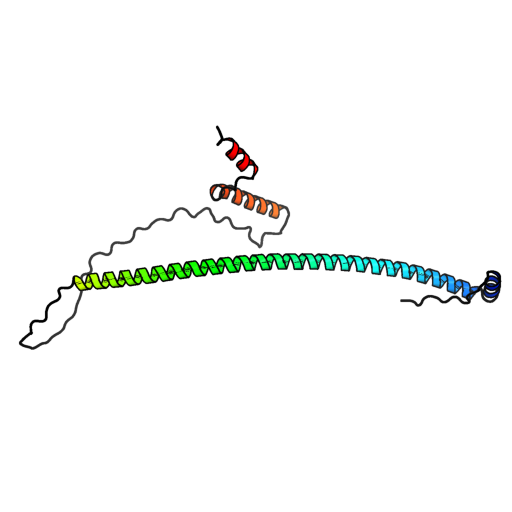 C 1
ATOM 685 O O . MET A 1 86 ? -15.965 -1.259 34.383 1.00 98.00 86 MET A O 1
ATOM 689 N N . GLN A 1 87 ? -16.547 -0.716 32.282 1.00 98.19 87 GLN A N 1
ATOM 690 C CA . GLN A 1 87 ? -17.972 -0.609 32.573 1.00 98.19 87 GLN A CA 1
ATOM 691 C C . GLN A 1 87 ? -18.544 -1.943 33.062 1.00 98.19 87 GLN A C 1
ATOM 693 O O . GLN A 1 87 ? -19.289 -1.959 34.042 1.00 98.19 87 GLN A O 1
ATOM 698 N N . ARG A 1 88 ? -18.180 -3.062 32.420 1.00 98.25 88 ARG A N 1
ATOM 699 C CA . ARG A 1 88 ? -18.624 -4.397 32.837 1.00 98.25 88 ARG A CA 1
ATOM 700 C C . ARG A 1 88 ? -18.175 -4.712 34.261 1.00 98.25 88 ARG A C 1
ATOM 702 O O . ARG A 1 88 ? -19.019 -5.061 35.077 1.00 98.25 88 ARG A O 1
ATOM 709 N N . SER A 1 89 ? -16.892 -4.506 34.566 1.00 98.12 89 SER A N 1
ATOM 710 C CA . SER A 1 89 ? -16.340 -4.708 35.913 1.00 98.12 89 SER A CA 1
ATOM 711 C C . SER A 1 89 ? -17.086 -3.876 36.954 1.00 98.12 89 SER A C 1
ATOM 713 O O . SER A 1 89 ? -17.483 -4.389 37.992 1.00 98.12 89 SER A O 1
ATOM 715 N N . TRP A 1 90 ? -17.352 -2.601 36.660 1.00 98.06 90 TRP A N 1
ATOM 716 C CA . TRP A 1 90 ? -18.081 -1.730 37.581 1.00 98.06 90 TRP A CA 1
ATOM 717 C C . TRP A 1 90 ? -19.522 -2.201 37.840 1.00 98.06 90 TRP A C 1
ATOM 719 O O . TRP A 1 90 ? -20.021 -2.097 38.964 1.00 98.06 90 TRP A O 1
ATOM 729 N N . VAL A 1 91 ? -20.208 -2.714 36.812 1.00 98.25 91 VAL A N 1
ATOM 730 C CA . VAL A 1 91 ? -21.552 -3.292 36.966 1.00 98.25 91 VAL A CA 1
ATOM 731 C C . VAL A 1 91 ? -21.497 -4.577 37.791 1.00 98.25 91 VAL A C 1
ATOM 733 O O . VAL A 1 91 ? -22.317 -4.732 38.694 1.00 98.25 91 VAL A O 1
ATOM 736 N N . GLU A 1 92 ? -20.539 -5.462 37.508 1.00 98.19 92 GLU A N 1
ATOM 737 C CA . GLU A 1 92 ? -20.315 -6.710 38.249 1.00 98.19 92 GLU A CA 1
ATOM 738 C C . GLU A 1 92 ? -20.082 -6.424 39.743 1.00 98.19 92 GLU A C 1
ATOM 740 O O . GLU A 1 92 ? -20.799 -6.964 40.585 1.00 98.19 92 GLU A O 1
ATOM 745 N N . ASP A 1 93 ? -19.192 -5.483 40.076 1.00 98.12 93 ASP A N 1
ATOM 746 C CA . ASP A 1 93 ? -18.896 -5.091 41.462 1.00 98.12 93 ASP A CA 1
ATOM 747 C C . ASP A 1 93 ? -20.128 -4.525 42.187 1.00 98.12 93 ASP A C 1
ATOM 749 O O . ASP A 1 93 ? -20.391 -4.819 43.359 1.00 98.12 93 ASP A O 1
ATOM 753 N N . ARG A 1 94 ? -20.922 -3.694 41.497 1.00 97.69 94 ARG A N 1
ATOM 754 C CA . ARG A 1 94 ? -22.166 -3.156 42.067 1.00 97.69 94 ARG A CA 1
ATOM 755 C C . ARG A 1 94 ? -23.215 -4.235 42.291 1.00 97.69 94 ARG A C 1
ATOM 757 O O . ARG A 1 94 ? -23.972 -4.123 43.258 1.00 97.69 94 ARG A O 1
ATOM 764 N N . LEU A 1 95 ? -23.295 -5.216 41.399 1.00 98.19 95 LEU A N 1
ATOM 765 C CA . LEU A 1 95 ? -24.241 -6.318 41.499 1.00 98.19 95 LEU A CA 1
ATOM 766 C C . LEU A 1 95 ? -23.869 -7.226 42.672 1.00 98.19 95 LEU A C 1
ATOM 768 O O . LEU A 1 95 ? -24.726 -7.463 43.518 1.00 98.19 95 LEU A O 1
ATOM 772 N N . ASP A 1 96 ? -22.596 -7.606 42.804 1.00 98.31 96 ASP A N 1
ATOM 773 C CA . ASP A 1 96 ? -22.098 -8.403 43.935 1.00 98.31 96 ASP A CA 1
ATOM 774 C C . ASP A 1 96 ? -22.366 -7.709 45.281 1.00 98.31 96 ASP A C 1
ATOM 776 O O . ASP A 1 96 ? -22.870 -8.315 46.231 1.00 98.31 96 ASP A O 1
ATOM 780 N N . LYS A 1 97 ? -22.136 -6.390 45.357 1.00 98.06 97 LYS A N 1
ATOM 781 C CA . LYS A 1 97 ? -22.484 -5.613 46.555 1.00 98.06 97 LYS A CA 1
ATOM 782 C C . LYS A 1 97 ? -23.980 -5.691 46.874 1.00 98.06 97 LYS A C 1
ATOM 784 O O . LYS A 1 97 ? -24.353 -5.859 48.035 1.00 98.06 97 LYS A O 1
ATOM 789 N N . LYS A 1 98 ? -24.841 -5.559 45.863 1.00 97.81 98 LYS A N 1
ATOM 790 C CA . LYS A 1 98 ? -26.298 -5.625 46.040 1.00 97.81 98 LYS A CA 1
ATOM 791 C C . LYS A 1 98 ? -26.774 -7.019 46.426 1.00 97.81 98 LYS A C 1
ATOM 793 O O . LYS A 1 98 ? -27.688 -7.131 47.235 1.00 97.81 98 LYS A O 1
ATOM 798 N N . GLU A 1 99 ? -26.145 -8.058 45.897 1.00 97.94 99 GLU A N 1
ATOM 799 C CA . GLU A 1 99 ? -26.452 -9.446 46.231 1.00 97.94 99 GLU A CA 1
ATOM 800 C C . GLU A 1 99 ? -26.113 -9.756 47.695 1.00 97.94 99 GLU A C 1
ATOM 802 O O . GLU A 1 99 ? -26.940 -10.320 48.412 1.00 97.94 99 GLU A O 1
ATOM 807 N N . LYS A 1 100 ? -24.971 -9.261 48.191 1.00 97.94 100 LYS A N 1
ATOM 808 C CA . LYS A 1 100 ? -24.599 -9.347 49.615 1.00 97.94 100 LYS A CA 1
ATOM 809 C C . LYS A 1 100 ? -25.561 -8.590 50.533 1.00 97.94 100 LYS A C 1
ATOM 811 O O . LYS A 1 100 ? -25.956 -9.121 51.568 1.00 97.94 100 LYS A O 1
ATOM 816 N N . GLU A 1 101 ? -25.954 -7.367 50.163 1.00 97.44 101 GLU A N 1
ATOM 817 C CA . GLU A 1 101 ? -26.957 -6.587 50.910 1.00 97.44 101 GLU A CA 1
ATOM 818 C C . GLU A 1 101 ? -28.305 -7.326 50.981 1.00 97.44 101 GLU A C 1
ATOM 820 O O . GLU A 1 101 ? -28.964 -7.331 52.021 1.00 97.44 101 GLU A O 1
ATOM 825 N N . LEU A 1 102 ? -28.707 -7.978 49.886 1.00 97.56 102 LEU A N 1
ATOM 826 C CA . LEU A 1 102 ? -29.958 -8.724 49.804 1.00 97.56 102 LEU A CA 1
ATOM 827 C C . LEU A 1 102 ? -29.922 -9.981 50.682 1.00 97.56 102 LEU A C 1
ATOM 829 O O . LEU A 1 102 ? -30.892 -10.242 51.395 1.00 97.56 102 LEU A O 1
ATOM 833 N N . GLU A 1 103 ? -28.823 -10.738 50.678 1.00 97.56 103 GLU A N 1
ATOM 834 C CA . GLU A 1 103 ? -28.709 -11.917 51.544 1.00 97.56 103 GLU A CA 1
ATOM 835 C C . GLU A 1 103 ? -28.688 -11.528 53.029 1.00 97.56 103 GLU A C 1
ATOM 837 O O . GLU A 1 103 ? -29.413 -12.130 53.819 1.00 97.56 103 GLU A O 1
ATOM 842 N N . ALA A 1 104 ? -27.993 -10.446 53.399 1.00 97.00 104 ALA A N 1
ATOM 843 C CA . ALA A 1 104 ? -28.034 -9.921 54.765 1.00 97.00 104 ALA A CA 1
ATOM 844 C C . ALA A 1 104 ? -29.461 -9.530 55.199 1.00 97.00 104 ALA A C 1
ATOM 846 O O . ALA A 1 104 ? -29.898 -9.885 56.293 1.00 97.00 104 ALA A O 1
ATOM 847 N N . ALA A 1 105 ? -30.223 -8.862 54.325 1.00 96.12 105 ALA A N 1
ATOM 848 C CA . ALA A 1 105 ? -31.616 -8.507 54.599 1.00 96.12 105 ALA A CA 1
ATOM 849 C C . ALA A 1 105 ? -32.528 -9.743 54.723 1.00 96.12 105 ALA A C 1
ATOM 851 O O . ALA A 1 105 ? -33.461 -9.757 55.529 1.00 96.12 105 ALA A O 1
ATOM 852 N N . ARG A 1 106 ? -32.267 -10.803 53.943 1.00 96.69 106 ARG A N 1
ATOM 853 C CA . ARG A 1 106 ? -32.975 -12.086 54.076 1.00 96.69 106 ARG A CA 1
ATOM 854 C C . ARG A 1 106 ? -32.679 -12.749 55.412 1.00 96.69 106 ARG A C 1
ATOM 856 O O . ARG A 1 106 ? -33.610 -13.243 56.045 1.00 96.69 106 ARG A O 1
ATOM 863 N N . ASP A 1 107 ? -31.423 -12.760 55.839 1.00 96.44 107 ASP A N 1
ATOM 864 C CA . ASP A 1 107 ? -31.031 -13.313 57.133 1.00 96.44 107 ASP A CA 1
ATOM 865 C C . ASP A 1 107 ? -31.657 -12.542 58.294 1.00 96.44 107 ASP A C 1
ATOM 867 O O . ASP A 1 107 ? -32.223 -13.155 59.200 1.00 96.44 107 ASP A O 1
ATOM 871 N N . GLU A 1 108 ? -31.653 -11.211 58.233 1.00 95.69 108 GLU A N 1
ATOM 872 C CA . GLU A 1 108 ? -32.321 -10.366 59.223 1.00 95.69 108 GLU A CA 1
ATOM 873 C C . GLU A 1 108 ? -33.832 -10.641 59.265 1.00 95.69 108 GLU A C 1
ATOM 875 O O . GLU A 1 108 ? -34.403 -10.826 60.342 1.00 95.69 108 GLU A O 1
ATOM 880 N N . ALA A 1 109 ? -34.486 -10.771 58.105 1.00 93.50 109 ALA A N 1
ATOM 881 C CA . ALA A 1 109 ? -35.900 -11.127 58.033 1.00 93.50 109 ALA A CA 1
ATOM 882 C C . ALA A 1 109 ? -36.183 -12.516 58.637 1.00 93.50 109 ALA A C 1
ATOM 884 O O . ALA A 1 109 ? -37.147 -12.674 59.390 1.00 93.50 109 ALA A O 1
ATOM 885 N N . ARG A 1 110 ? -35.335 -13.521 58.364 1.00 93.56 110 ARG A N 1
ATOM 886 C CA . ARG A 1 110 ? -35.442 -14.863 58.970 1.00 93.56 110 ARG A CA 1
ATOM 887 C C . ARG A 1 110 ? -35.293 -14.794 60.492 1.00 93.56 110 ARG A C 1
ATOM 889 O O . ARG A 1 110 ? -36.100 -15.388 61.205 1.00 93.56 110 ARG A O 1
ATOM 896 N N . GLN A 1 111 ? -34.310 -14.047 60.996 1.00 92.94 111 GLN A N 1
ATOM 897 C CA . GLN A 1 111 ? -34.097 -13.858 62.436 1.00 92.94 111 GLN A CA 1
ATOM 898 C C . GLN A 1 111 ? -35.265 -13.121 63.101 1.00 92.94 111 GLN A C 1
ATOM 900 O O . GLN A 1 111 ? -35.702 -13.509 64.185 1.00 92.94 111 GLN A O 1
ATOM 905 N N . ALA A 1 112 ? -35.818 -12.098 62.447 1.00 89.38 112 ALA A N 1
ATOM 906 C CA . ALA A 1 112 ? -36.983 -11.363 62.930 1.00 89.38 112 ALA A CA 1
ATOM 907 C C . ALA A 1 112 ? -38.248 -12.236 62.992 1.00 89.38 112 ALA A C 1
ATOM 909 O O . ALA A 1 112 ? -39.072 -12.064 63.888 1.00 89.38 112 ALA A O 1
ATOM 910 N N . ILE A 1 113 ? -38.414 -13.187 62.067 1.00 90.00 113 ILE A N 1
ATOM 911 C CA . ILE A 1 113 ? -39.490 -14.185 62.138 1.00 90.00 113 ILE A CA 1
ATOM 912 C C . ILE A 1 113 ? -39.233 -15.153 63.299 1.00 90.00 113 ILE A C 1
ATOM 914 O O . ILE A 1 113 ? -40.135 -15.395 64.099 1.00 90.00 113 ILE A O 1
ATOM 918 N N . ALA A 1 114 ? -38.008 -15.669 63.428 1.00 85.81 114 ALA A N 1
ATOM 919 C CA . ALA A 1 114 ? -37.645 -16.616 64.481 1.00 85.81 114 ALA A CA 1
ATOM 920 C C . ALA A 1 114 ? -37.809 -16.032 65.895 1.00 85.81 114 ALA A C 1
ATOM 922 O O . ALA A 1 114 ? -38.280 -16.731 66.785 1.00 85.81 114 ALA A O 1
ATOM 923 N N . SER A 1 115 ? -37.494 -14.748 66.101 1.00 79.38 115 SER A N 1
ATOM 924 C CA . SER A 1 115 ? -37.648 -14.072 67.401 1.00 79.38 115 SER A CA 1
ATOM 925 C C . SER A 1 115 ? -39.101 -13.771 67.784 1.00 79.38 115 SER A C 1
ATOM 927 O O . SER A 1 115 ? -39.393 -13.533 68.955 1.00 79.38 115 SER A O 1
ATOM 929 N N . ARG A 1 116 ? -40.023 -13.788 66.814 1.00 75.12 116 ARG A N 1
ATOM 930 C CA . ARG A 1 116 ? -41.469 -13.634 67.041 1.00 75.12 116 ARG A CA 1
ATOM 931 C C . ARG A 1 116 ? -42.168 -14.956 67.347 1.00 75.12 116 ARG A C 1
ATOM 933 O O . ARG A 1 116 ? -43.311 -14.934 67.800 1.00 75.12 116 ARG A O 1
ATOM 940 N N . LEU A 1 117 ? -41.512 -16.092 67.106 1.00 66.50 117 LEU A N 1
ATOM 941 C CA . LEU A 1 117 ? -42.020 -17.390 67.532 1.00 66.50 117 LEU A CA 1
ATOM 942 C C . LEU A 1 117 ? -41.776 -17.533 69.045 1.00 66.50 117 LEU A C 1
ATOM 944 O O . LEU A 1 117 ? -40.645 -17.343 69.492 1.00 66.50 117 LEU A O 1
ATOM 948 N N . PRO A 1 118 ? -42.801 -17.850 69.859 1.00 55.38 118 PRO A N 1
ATOM 949 C CA . PRO A 1 118 ? -42.616 -18.052 71.289 1.00 55.38 118 PRO A CA 1
ATOM 950 C C . PRO A 1 118 ? -41.600 -19.170 71.538 1.00 55.38 118 PRO A C 1
ATOM 952 O O . PRO A 1 118 ? -41.834 -20.320 71.164 1.00 55.38 118 PRO A O 1
ATOM 955 N N . THR A 1 119 ? -40.487 -18.847 72.198 1.00 52.66 119 THR A N 1
ATOM 956 C CA . THR A 1 119 ? -39.563 -19.844 72.745 1.00 52.66 119 THR A CA 1
ATOM 957 C C . THR A 1 119 ? -40.286 -20.584 73.864 1.00 52.66 119 THR A C 1
ATOM 959 O O . THR A 1 119 ? -40.258 -20.177 75.025 1.00 52.66 119 THR A O 1
ATOM 962 N N . VAL A 1 120 ? -40.989 -21.660 73.520 1.00 50.94 120 VAL A N 1
ATOM 963 C CA . VAL A 1 120 ? -41.517 -22.585 74.518 1.00 50.94 120 VAL A CA 1
ATOM 964 C C . VAL A 1 120 ? -40.313 -23.314 75.109 1.00 50.94 120 VAL A C 1
ATOM 966 O O . VAL A 1 120 ? -39.773 -24.237 74.503 1.00 50.94 120 VAL A O 1
ATOM 969 N N . SER A 1 121 ? -39.867 -22.878 76.290 1.00 41.59 121 SER A N 1
ATOM 970 C CA . SER A 1 121 ? -39.030 -23.700 77.163 1.00 41.59 121 SER A CA 1
ATOM 971 C C . SER A 1 121 ? -39.729 -25.042 77.340 1.00 41.59 121 SER A C 1
ATOM 973 O O . SER A 1 121 ? -40.834 -25.098 77.881 1.00 41.59 121 SER A O 1
ATOM 975 N N . ALA A 1 122 ? -39.100 -26.114 76.865 1.00 40.47 122 ALA A N 1
ATOM 976 C CA . ALA A 1 122 ? -39.566 -27.471 77.088 1.00 40.47 122 ALA A CA 1
ATOM 977 C C . ALA A 1 122 ? -39.460 -27.797 78.587 1.00 40.47 122 ALA A C 1
ATOM 979 O O . ALA A 1 122 ? -38.462 -28.336 79.060 1.00 40.47 122 ALA A O 1
ATOM 980 N N . LEU A 1 123 ? -40.498 -27.444 79.349 1.00 39.25 123 LEU A N 1
ATOM 981 C CA . LEU A 1 123 ? -40.824 -28.148 80.578 1.00 39.25 123 LEU A CA 1
ATOM 982 C C . LEU A 1 123 ? -41.255 -29.560 80.168 1.00 39.25 123 LEU A C 1
ATOM 984 O O . LEU A 1 123 ? -42.124 -29.740 79.319 1.00 39.25 123 LEU A O 1
ATOM 988 N N . THR A 1 124 ? -40.575 -30.542 80.748 1.00 35.34 124 THR A N 1
ATOM 989 C CA . THR A 1 124 ? -40.825 -31.987 80.677 1.00 35.34 124 THR A CA 1
ATOM 990 C C . THR A 1 124 ? -42.286 -32.367 80.399 1.00 35.34 124 THR A C 1
ATOM 992 O O . THR A 1 124 ? -43.137 -32.101 81.250 1.00 35.34 124 THR A O 1
ATOM 995 N N . PRO A 1 125 ? -42.588 -33.073 79.294 1.00 36.25 125 PRO A N 1
ATOM 996 C CA . PRO A 1 125 ? -43.850 -33.778 79.152 1.00 36.25 125 PRO A CA 1
ATOM 997 C C . PRO A 1 125 ? -43.723 -35.156 79.814 1.00 36.25 125 PRO A C 1
ATOM 999 O O . PRO A 1 125 ? -42.959 -36.013 79.370 1.00 36.25 125 PRO A O 1
ATOM 1002 N N . SER A 1 126 ? -44.463 -35.362 80.902 1.00 31.92 126 SER A N 1
ATOM 1003 C CA . SER A 1 126 ? -44.747 -36.698 81.425 1.00 31.92 126 SER A CA 1
ATOM 1004 C C . SER A 1 126 ? -46.048 -37.213 80.805 1.00 31.92 126 SER A C 1
ATOM 1006 O O . SER A 1 126 ? -47.031 -36.477 80.755 1.00 31.92 126 SER A O 1
ATOM 1008 N N . ALA A 1 127 ? -46.011 -38.491 80.416 1.00 32.22 127 ALA A N 1
ATOM 1009 C CA . ALA A 1 127 ? -47.086 -39.383 79.962 1.00 32.22 127 ALA A CA 1
ATOM 1010 C C . ALA A 1 127 ? -47.512 -39.346 78.469 1.00 32.22 127 ALA A C 1
ATOM 1012 O O . ALA A 1 127 ? -48.361 -38.576 78.032 1.00 32.22 127 ALA A O 1
ATOM 1013 N N . THR A 1 128 ? -46.931 -40.295 77.727 1.00 31.36 128 THR A N 1
ATOM 1014 C CA . THR A 1 128 ? -47.363 -40.994 76.489 1.00 31.36 128 THR A CA 1
ATOM 1015 C C . THR A 1 128 ? -48.730 -41.716 76.665 1.00 31.36 128 THR A C 1
ATOM 1017 O O . THR A 1 128 ? -49.097 -41.926 77.824 1.00 31.36 128 THR A O 1
ATOM 1020 N N . PRO A 1 129 ? -49.449 -42.222 75.618 1.00 42.66 129 PRO A N 1
ATOM 1021 C CA . PRO A 1 129 ? -49.075 -42.383 74.200 1.00 42.66 129 PRO A CA 1
ATOM 1022 C C . PRO A 1 129 ? -50.103 -41.931 73.118 1.00 42.66 129 PRO A C 1
ATOM 1024 O O . PRO A 1 129 ? -51.296 -41.779 73.358 1.00 42.66 129 PRO A O 1
ATOM 1027 N N . ASP A 1 130 ? -49.563 -41.781 71.902 1.00 32.50 130 ASP A N 1
ATOM 1028 C CA . ASP A 1 130 ? -50.153 -41.633 70.546 1.00 32.50 130 ASP A CA 1
ATOM 1029 C C . ASP A 1 130 ? -50.998 -42.885 70.122 1.00 32.50 130 ASP A C 1
ATOM 1031 O O . ASP A 1 130 ? -51.006 -43.845 70.901 1.00 32.50 130 ASP A O 1
ATOM 1035 N N . PRO A 1 131 ? -51.617 -43.021 68.911 1.00 51.62 131 PRO A N 1
ATOM 1036 C CA . PRO A 1 131 ? -51.627 -42.133 67.736 1.00 51.62 131 PRO A CA 1
ATOM 1037 C C . PRO A 1 131 ? -52.968 -42.004 66.973 1.00 51.62 131 PRO A C 1
ATOM 1039 O O . PRO A 1 131 ? -53.844 -42.856 67.083 1.00 51.62 131 PRO A O 1
ATOM 1042 N N . LEU A 1 132 ? -53.093 -40.994 66.096 1.00 31.25 132 LEU A N 1
ATOM 1043 C CA . LEU A 1 132 ? -53.480 -41.197 64.682 1.00 31.25 132 LEU A CA 1
ATOM 1044 C C . LEU A 1 132 ? -53.598 -39.882 63.900 1.00 31.25 132 LEU A C 1
ATOM 1046 O O . LEU A 1 132 ? -54.397 -38.995 64.188 1.00 31.25 132 LEU A O 1
ATOM 1050 N N . ALA A 1 133 ? -52.807 -39.831 62.835 1.00 34.56 133 ALA A N 1
ATOM 1051 C CA . ALA A 1 133 ? -52.786 -38.813 61.806 1.00 34.56 133 ALA A CA 1
ATOM 1052 C C . ALA A 1 133 ? -54.138 -38.630 61.090 1.00 34.56 133 ALA A C 1
ATOM 1054 O O . ALA A 1 133 ? -54.755 -39.608 60.666 1.00 34.56 133 ALA A O 1
ATOM 1055 N N . LYS A 1 134 ? -54.490 -37.372 60.791 1.00 33.53 134 LYS A N 1
ATOM 1056 C CA . LYS A 1 134 ? -54.838 -36.967 59.419 1.00 33.53 134 LYS A CA 1
ATOM 1057 C C . LYS A 1 134 ? -54.777 -35.451 59.222 1.00 33.53 134 LYS A C 1
ATOM 1059 O O . LYS A 1 134 ? -55.484 -34.667 59.839 1.00 33.53 134 LYS A O 1
ATOM 1064 N N . THR A 1 135 ? -53.881 -35.115 58.314 1.00 33.69 135 THR A N 1
ATOM 1065 C CA . THR A 1 135 ? -53.619 -33.876 57.595 1.00 33.69 135 THR A CA 1
ATOM 1066 C C . THR A 1 135 ? -54.864 -33.276 56.938 1.00 33.69 135 THR A C 1
ATOM 1068 O O . THR A 1 135 ? -55.648 -34.030 56.368 1.00 33.69 135 THR A O 1
ATOM 1071 N N . GLN A 1 136 ? -54.937 -31.938 56.923 1.00 29.77 136 GLN A N 1
ATOM 1072 C CA . GLN A 1 136 ? -55.434 -31.022 55.868 1.00 29.77 136 GLN A CA 1
ATOM 1073 C C . GLN A 1 136 ? -56.212 -29.862 56.504 1.00 29.77 136 GLN A C 1
ATOM 1075 O O .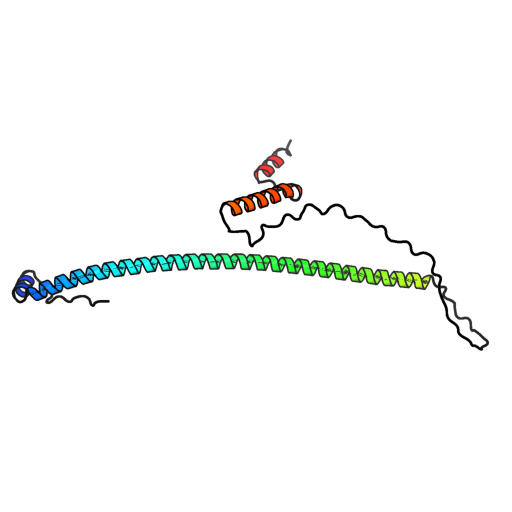 GLN A 1 136 ? -56.945 -30.066 57.458 1.00 29.77 136 GLN A O 1
ATOM 1080 N N . ALA A 1 137 ? -56.190 -28.630 56.016 1.00 30.55 137 ALA A N 1
ATOM 1081 C CA . ALA A 1 137 ? -55.361 -27.880 55.078 1.00 30.55 137 ALA A CA 1
ATOM 1082 C C . ALA A 1 137 ? -55.913 -26.443 55.149 1.00 30.55 137 ALA A C 1
ATOM 1084 O O . ALA A 1 137 ? -57.078 -26.237 55.489 1.00 30.55 137 ALA A O 1
ATOM 1085 N N . ALA A 1 138 ? -55.062 -25.466 54.863 1.00 33.84 138 ALA A N 1
ATOM 1086 C CA . ALA A 1 138 ? -55.379 -24.050 54.914 1.00 33.84 138 ALA A CA 1
ATOM 1087 C C . ALA A 1 138 ? -56.537 -23.631 53.985 1.00 33.84 138 ALA A C 1
ATOM 1089 O O . ALA A 1 138 ? -56.673 -24.104 52.858 1.00 33.84 138 ALA A O 1
ATOM 1090 N N . GLU A 1 139 ? -57.332 -22.708 54.521 1.00 36.03 139 GLU A N 1
ATOM 1091 C CA . GLU A 1 139 ? -57.897 -21.506 53.904 1.00 36.03 139 GLU A CA 1
ATOM 1092 C C . GLU A 1 139 ? -57.537 -21.240 52.427 1.00 36.03 139 GLU A C 1
ATOM 1094 O O . GLU A 1 139 ? -56.372 -21.073 52.068 1.00 36.03 139 GLU A O 1
ATOM 1099 N N . ILE A 1 140 ? -58.564 -21.097 51.583 1.00 38.12 140 ILE A N 1
ATOM 1100 C CA . ILE A 1 140 ? -58.469 -20.397 50.297 1.00 38.12 140 ILE A CA 1
ATOM 1101 C C . ILE A 1 140 ? -59.676 -19.463 50.199 1.00 38.12 140 ILE A C 1
ATOM 1103 O O . ILE A 1 140 ? -60.778 -19.889 49.858 1.00 38.12 140 ILE A O 1
ATOM 1107 N N . VAL A 1 141 ? -59.469 -18.178 50.485 1.00 39.19 141 VAL A N 1
ATOM 1108 C CA . VAL A 1 141 ? -60.406 -17.113 50.114 1.00 39.19 141 VAL A CA 1
ATOM 1109 C C . VAL A 1 141 ? -59.625 -16.014 49.403 1.00 39.19 141 VAL A C 1
ATOM 1111 O O . VAL A 1 141 ? -58.701 -15.434 49.959 1.00 39.19 141 VAL A O 1
ATOM 1114 N N . GLY A 1 142 ? -60.048 -15.712 48.174 1.00 34.66 142 GLY A N 1
ATOM 1115 C CA . GLY A 1 142 ? -59.875 -14.391 47.570 1.00 34.66 142 GLY A CA 1
ATOM 1116 C C . GLY A 1 142 ? -58.644 -14.193 46.689 1.00 34.66 142 GLY A C 1
ATOM 1117 O O . GLY A 1 142 ? -57.702 -13.509 47.072 1.00 34.66 142 GLY A O 1
ATOM 1118 N N . ALA A 1 143 ? -58.706 -14.683 45.449 1.00 37.44 143 ALA A N 1
ATOM 1119 C CA . ALA A 1 143 ? -57.909 -14.138 44.354 1.00 37.44 143 ALA A CA 1
ATOM 1120 C C . ALA A 1 143 ? -58.514 -12.797 43.894 1.00 37.44 143 ALA A C 1
ATOM 1122 O O . ALA A 1 143 ? -59.662 -12.759 43.450 1.00 37.44 143 ALA A O 1
ATOM 1123 N N . ALA A 1 144 ? -57.741 -11.712 43.971 1.00 40.47 144 ALA A N 1
ATOM 1124 C CA . ALA A 1 144 ? -58.018 -10.459 43.268 1.00 40.47 144 ALA A CA 1
ATOM 1125 C C . ALA A 1 144 ? -57.108 -10.361 42.022 1.00 40.47 144 ALA A C 1
ATOM 1127 O O . ALA A 1 144 ? -55.928 -10.708 42.116 1.00 40.47 144 ALA A O 1
ATOM 1128 N N . PRO A 1 145 ? -57.619 -9.925 40.853 1.00 52.41 145 PRO A N 1
ATOM 1129 C CA . PRO A 1 145 ? -56.846 -9.872 39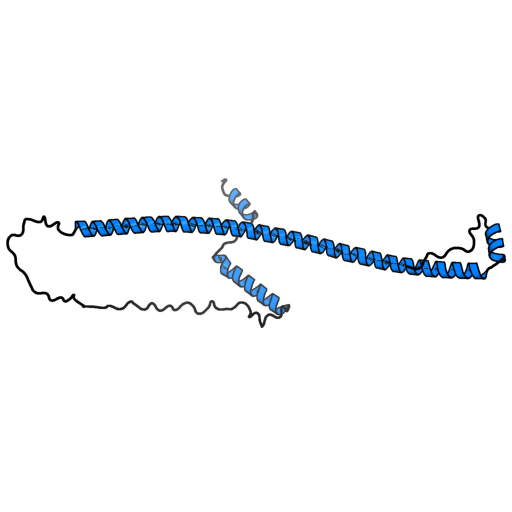.613 1.00 52.41 145 PRO A CA 1
ATOM 1130 C C . PRO A 1 145 ? -55.930 -8.634 39.572 1.00 52.41 145 PRO A C 1
ATOM 1132 O O . PRO A 1 145 ? -56.275 -7.604 40.158 1.00 52.41 145 PRO A O 1
ATOM 1135 N N . PRO A 1 146 ? -54.793 -8.667 38.852 1.00 48.09 146 PRO A N 1
ATOM 1136 C CA . PRO A 1 146 ? -54.007 -7.462 38.625 1.00 48.09 146 PRO A CA 1
ATOM 1137 C C . PRO A 1 146 ? -54.705 -6.541 37.603 1.00 48.09 146 PRO A C 1
ATOM 1139 O O . PRO A 1 146 ? -55.331 -7.030 36.655 1.00 48.09 146 PRO A O 1
ATOM 1142 N N . PRO A 1 147 ? -54.602 -5.207 37.748 1.00 43.00 147 PRO A N 1
ATOM 1143 C CA . PRO A 1 147 ? -55.161 -4.276 36.780 1.00 43.00 147 PRO A CA 1
ATOM 1144 C C . PRO A 1 147 ? -54.388 -4.323 35.457 1.00 43.00 147 PRO A C 1
ATOM 1146 O O . PRO A 1 147 ? -53.163 -4.237 35.410 1.00 43.00 147 PRO A O 1
ATOM 1149 N N . THR A 1 148 ? -55.145 -4.415 34.365 1.00 43.38 148 THR A N 1
ATOM 1150 C CA . THR A 1 148 ? -54.675 -4.203 32.994 1.00 43.38 148 THR A CA 1
ATOM 1151 C C . THR A 1 148 ? -54.305 -2.732 32.811 1.00 43.38 148 THR A C 1
ATOM 1153 O O . THR A 1 148 ? -55.186 -1.877 32.726 1.00 43.38 148 THR A O 1
ATOM 1156 N N . THR A 1 149 ? -53.016 -2.419 32.697 1.00 38.97 149 THR A N 1
ATOM 1157 C CA . THR A 1 149 ? -52.572 -1.149 32.114 1.00 38.97 149 THR A CA 1
ATOM 1158 C C . THR A 1 149 ? -52.482 -1.295 30.601 1.00 38.97 149 THR A C 1
ATOM 1160 O O . THR A 1 149 ? -51.624 -1.963 30.030 1.00 38.97 149 THR A O 1
ATOM 1163 N N . ARG A 1 150 ? -53.441 -0.646 29.947 1.00 37.41 150 ARG A N 1
ATOM 1164 C CA . ARG A 1 150 ? -53.516 -0.409 28.510 1.00 37.41 150 ARG A CA 1
ATOM 1165 C C . ARG A 1 150 ? -52.317 0.449 28.090 1.00 37.41 150 ARG A C 1
ATOM 1167 O O . ARG A 1 150 ? -52.303 1.652 28.327 1.00 37.41 150 ARG A O 1
ATOM 1174 N N . SER A 1 151 ? -51.313 -0.172 27.475 1.00 34.31 151 SER A N 1
ATOM 1175 C CA . SER A 1 151 ? -50.239 0.538 26.778 1.00 34.31 151 SER A CA 1
ATOM 1176 C C . SER A 1 151 ? -50.779 1.054 25.443 1.00 34.31 151 SER A C 1
ATOM 1178 O O . SER A 1 151 ? -50.834 0.337 24.449 1.00 34.31 151 SER A O 1
ATOM 1180 N N . THR A 1 152 ? -51.252 2.296 25.432 1.00 46.28 152 THR A N 1
ATOM 1181 C CA . THR A 1 152 ? -51.566 3.048 24.211 1.00 46.28 152 THR A CA 1
ATOM 1182 C C . THR A 1 152 ? -50.604 4.220 24.110 1.00 46.28 152 THR A C 1
ATOM 1184 O O . THR A 1 152 ? -50.967 5.332 24.469 1.00 46.28 152 THR A O 1
ATOM 1187 N N . ALA A 1 153 ? -49.373 3.946 23.668 1.00 37.88 153 ALA A N 1
ATOM 1188 C CA . ALA A 1 153 ? -48.448 4.919 23.073 1.00 37.88 153 ALA A CA 1
ATOM 1189 C C . ALA A 1 153 ? -47.187 4.207 22.541 1.00 37.88 153 ALA A C 1
ATOM 1191 O O . ALA A 1 153 ? -46.092 4.383 23.058 1.00 37.88 153 ALA A O 1
ATOM 1192 N N . SER A 1 154 ? -47.325 3.361 21.518 1.00 41.53 154 SER A N 1
ATOM 1193 C CA . SER A 1 154 ? -46.169 2.907 20.725 1.00 41.53 154 SER A CA 1
ATOM 1194 C C . SER A 1 154 ? -46.604 2.578 19.299 1.00 41.53 154 SER A C 1
ATOM 1196 O O . SER A 1 154 ? -46.491 1.451 18.831 1.00 41.53 154 SER A O 1
ATOM 1198 N N . ALA A 1 155 ? -47.216 3.557 18.629 1.00 39.72 155 ALA A N 1
ATOM 1199 C CA . ALA A 1 155 ? -47.717 3.386 17.265 1.00 39.72 155 ALA A CA 1
ATOM 1200 C C . ALA A 1 155 ? -47.004 4.260 16.217 1.00 39.72 155 ALA A C 1
ATOM 1202 O O . ALA A 1 155 ? -47.356 4.164 15.051 1.00 39.72 155 ALA A O 1
ATOM 1203 N N . TYR A 1 156 ? -45.996 5.070 16.573 1.00 44.03 156 TYR A N 1
ATOM 1204 C CA . TYR A 1 156 ? -45.370 5.996 15.607 1.00 44.03 156 TYR A CA 1
ATOM 1205 C C . TYR A 1 156 ? -43.845 6.141 15.723 1.00 44.03 156 TYR A C 1
ATOM 1207 O O . TYR A 1 156 ? -43.303 7.213 15.485 1.00 44.03 156 TYR A O 1
ATOM 1215 N N . LEU A 1 157 ? -43.118 5.076 16.071 1.00 40.31 157 LEU A N 1
ATOM 1216 C CA . LEU A 1 157 ? -41.644 5.077 15.987 1.00 40.31 157 LEU A CA 1
ATOM 1217 C C . LEU A 1 157 ? -41.099 3.851 15.245 1.00 40.31 157 LEU A C 1
ATOM 1219 O O . LEU A 1 157 ? -40.011 3.363 15.524 1.00 40.31 157 LEU A O 1
ATOM 1223 N N . SER A 1 158 ? -41.868 3.365 14.271 1.00 49.47 158 SER A N 1
ATOM 1224 C CA . SER A 1 158 ? -41.438 2.357 13.303 1.00 49.47 158 SER A CA 1
ATOM 1225 C C . SER A 1 158 ? -41.444 2.969 11.901 1.00 49.47 158 SER A C 1
ATOM 1227 O O . SER A 1 158 ? -42.196 2.542 11.031 1.00 49.47 158 SER A O 1
ATOM 1229 N N . GLU A 1 159 ? -40.587 3.954 11.657 1.00 48.94 159 GLU A N 1
ATOM 1230 C CA . GLU A 1 159 ? -40.181 4.277 10.284 1.00 48.94 159 GLU A CA 1
ATOM 1231 C C . GLU A 1 159 ? -38.703 3.925 10.112 1.00 48.94 159 GLU A C 1
ATOM 1233 O O . GLU A 1 159 ? -37.787 4.728 10.258 1.00 48.94 159 GLU A O 1
ATOM 1238 N N . ARG A 1 160 ? -38.543 2.603 9.976 1.00 51.28 160 ARG A N 1
ATOM 1239 C CA . ARG A 1 160 ? -37.633 1.830 9.123 1.00 51.28 160 ARG A CA 1
ATOM 1240 C C . ARG A 1 160 ? -36.517 2.650 8.453 1.00 51.28 160 ARG A C 1
ATOM 1242 O O . ARG A 1 160 ? -36.784 3.475 7.583 1.00 51.28 160 ARG A O 1
ATOM 1249 N N . LEU A 1 161 ? -35.259 2.323 8.779 1.00 57.06 161 LEU A N 1
ATOM 1250 C CA . LEU A 1 161 ? -34.142 2.519 7.844 1.00 57.06 161 LEU A CA 1
ATOM 1251 C C . LEU A 1 161 ? -34.583 2.029 6.452 1.00 57.06 161 LEU A C 1
ATOM 1253 O O . LEU A 1 161 ? -35.295 1.022 6.400 1.00 57.06 161 LEU A O 1
ATOM 1257 N N . PRO A 1 162 ? -34.223 2.714 5.349 1.00 57.72 162 PRO A N 1
ATOM 1258 C CA . PRO A 1 162 ? -34.653 2.289 4.022 1.00 57.72 162 PRO A CA 1
ATOM 1259 C C . PRO A 1 162 ? -34.312 0.809 3.836 1.00 57.72 162 PRO A C 1
ATOM 1261 O O . PRO A 1 162 ? -33.191 0.396 4.136 1.00 57.72 162 PRO A O 1
ATOM 1264 N N . ASP A 1 163 ? -35.308 0.014 3.426 1.00 58.03 163 ASP A N 1
ATOM 1265 C CA . ASP A 1 163 ? -35.129 -1.425 3.233 1.00 58.03 163 ASP A CA 1
ATOM 1266 C C . ASP A 1 163 ? -33.889 -1.658 2.364 1.00 58.03 163 ASP A C 1
ATOM 1268 O O . ASP A 1 163 ? -33.819 -1.083 1.273 1.00 58.03 163 ASP A O 1
ATOM 1272 N N . PRO A 1 164 ? -32.924 -2.481 2.807 1.00 58.06 164 PRO A N 1
ATOM 1273 C CA . PRO A 1 164 ? -31.651 -2.636 2.108 1.00 58.06 164 PRO A CA 1
ATOM 1274 C C . PRO A 1 164 ? -31.829 -3.157 0.675 1.00 58.06 164 PRO A C 1
ATOM 1276 O O . PRO A 1 164 ? -31.022 -2.843 -0.188 1.00 58.06 164 PRO A O 1
ATOM 1279 N N . GLU A 1 165 ? -32.924 -3.871 0.392 1.00 57.47 165 GLU A N 1
ATOM 1280 C CA . GLU A 1 165 ? -33.271 -4.344 -0.957 1.00 57.47 165 GLU A CA 1
ATOM 1281 C C . GLU A 1 165 ? -33.803 -3.251 -1.904 1.00 57.47 165 GLU A C 1
ATOM 1283 O O . GLU A 1 165 ? -33.980 -3.510 -3.088 1.00 57.47 165 GLU A O 1
ATOM 1288 N N . LYS A 1 166 ? -34.094 -2.041 -1.410 1.00 60.53 166 LYS A N 1
ATOM 1289 C CA . LYS A 1 166 ? -34.615 -0.912 -2.209 1.00 60.53 166 LYS A CA 1
ATOM 1290 C C . LYS A 1 166 ? -33.639 0.263 -2.283 1.00 60.53 166 LYS A C 1
ATOM 1292 O O . LYS A 1 166 ? -33.981 1.302 -2.844 1.00 60.53 166 LYS A O 1
ATOM 1297 N N . PHE A 1 167 ? -32.466 0.133 -1.667 1.00 70.00 167 PHE A N 1
ATOM 1298 C CA . PHE A 1 167 ? -31.450 1.175 -1.631 1.00 70.00 167 PHE A CA 1
ATOM 1299 C C . PHE A 1 167 ? -30.461 0.970 -2.782 1.00 70.00 167 PHE A C 1
ATOM 1301 O O . PHE A 1 167 ? -29.441 0.305 -2.638 1.00 70.00 167 PHE A O 1
ATOM 1308 N N . GLU A 1 168 ? -30.750 1.583 -3.928 1.00 72.69 168 GLU A N 1
ATOM 1309 C CA . GLU A 1 168 ? -29.944 1.465 -5.156 1.00 72.69 168 GLU A CA 1
ATOM 1310 C C . GLU A 1 168 ? -28.707 2.388 -5.152 1.00 72.69 168 GLU A C 1
ATOM 1312 O O . GLU A 1 168 ? -28.076 2.615 -6.183 1.00 72.69 168 GLU A O 1
ATOM 1317 N N . ALA A 1 169 ? -28.385 2.999 -4.002 1.00 69.62 169 ALA A N 1
ATOM 1318 C CA . ALA A 1 169 ? -27.316 3.988 -3.827 1.00 69.62 169 ALA A CA 1
ATOM 1319 C C . ALA A 1 169 ? -27.354 5.146 -4.850 1.00 69.62 169 ALA A C 1
ATOM 1321 O O . ALA A 1 169 ? -26.344 5.804 -5.118 1.00 69.62 169 ALA A O 1
ATOM 1322 N N . THR A 1 170 ? -28.527 5.439 -5.418 1.00 76.56 170 THR A N 1
ATOM 1323 C CA . THR A 1 170 ? -28.671 6.546 -6.361 1.00 76.56 170 THR A CA 1
ATOM 1324 C C . THR A 1 170 ? -28.630 7.893 -5.643 1.00 76.56 170 THR A C 1
ATOM 1326 O O . THR A 1 170 ? -28.910 8.028 -4.450 1.00 76.56 170 THR A O 1
ATOM 1329 N N . ARG A 1 171 ? -28.318 8.956 -6.393 1.00 70.12 171 ARG A N 1
ATOM 1330 C CA . ARG A 1 171 ? -28.224 10.327 -5.859 1.00 70.12 171 ARG A CA 1
ATOM 1331 C C . ARG A 1 171 ? -29.518 10.810 -5.187 1.00 70.12 171 ARG A C 1
ATOM 1333 O O . ARG A 1 171 ? -29.458 11.679 -4.321 1.00 70.12 171 ARG A O 1
ATOM 1340 N N . ALA A 1 172 ? -30.671 10.277 -5.589 1.00 71.50 172 ALA A N 1
ATOM 1341 C CA . ALA A 1 172 ? -31.956 10.567 -4.961 1.00 71.50 172 ALA A CA 1
ATOM 1342 C C . ALA A 1 172 ? -32.095 9.871 -3.596 1.00 71.50 172 ALA A C 1
ATOM 1344 O O . ALA A 1 172 ? -32.518 10.510 -2.633 1.00 71.50 172 ALA A O 1
ATOM 1345 N N . ASP A 1 173 ? -31.671 8.611 -3.490 1.00 70.69 173 ASP A N 1
ATOM 1346 C CA . ASP A 1 173 ? -31.719 7.839 -2.243 1.00 70.69 173 ASP A CA 1
ATOM 1347 C C . ASP A 1 173 ? -30.745 8.387 -1.202 1.00 70.69 173 ASP A C 1
ATOM 1349 O O . ASP A 1 173 ? -31.107 8.549 -0.038 1.00 70.69 173 ASP A O 1
ATOM 1353 N N . LEU A 1 174 ? -29.545 8.787 -1.632 1.00 75.56 174 LEU A N 1
ATOM 1354 C CA . LEU A 1 174 ? -28.562 9.443 -0.767 1.00 75.56 174 LEU A CA 1
ATOM 1355 C C . LEU A 1 174 ? -29.092 10.760 -0.185 1.00 75.56 174 LEU A C 1
ATOM 1357 O O . LEU A 1 174 ? -28.843 11.064 0.980 1.00 75.56 174 LEU A O 1
ATOM 1361 N N . ARG A 1 175 ? -29.849 11.537 -0.974 1.00 74.88 175 ARG A N 1
ATOM 1362 C CA . ARG A 1 175 ? -30.498 12.763 -0.484 1.00 74.88 175 ARG A CA 1
ATOM 1363 C C . ARG A 1 175 ? -31.567 12.445 0.555 1.00 74.88 175 ARG A C 1
ATOM 1365 O O . ARG A 1 175 ? -31.520 13.010 1.638 1.00 74.88 175 ARG A O 1
ATOM 1372 N N . ARG A 1 176 ? -32.458 11.493 0.264 1.00 72.56 176 ARG A N 1
ATOM 1373 C CA . ARG A 1 176 ? -33.506 11.057 1.204 1.00 72.56 176 ARG A CA 1
ATOM 1374 C C . ARG A 1 176 ? -32.921 10.548 2.520 1.00 72.56 176 ARG A C 1
ATOM 1376 O O . ARG A 1 176 ? -33.415 10.902 3.583 1.00 72.56 176 ARG A O 1
ATOM 1383 N N . PHE A 1 177 ? -31.845 9.766 2.454 1.00 75.94 177 PHE A N 1
ATOM 1384 C CA . PHE A 1 177 ? -31.153 9.253 3.633 1.00 75.94 177 PHE A CA 1
ATOM 1385 C C . PHE A 1 177 ? -30.498 10.370 4.455 1.00 75.94 177 PHE A C 1
ATOM 1387 O O . PHE A 1 177 ? -30.658 10.420 5.673 1.00 75.94 177 PHE A O 1
ATOM 1394 N N . ARG A 1 178 ? -29.814 11.310 3.791 1.00 75.88 178 ARG A N 1
ATOM 1395 C CA . ARG A 1 178 ? -29.228 12.487 4.445 1.00 75.88 178 ARG A CA 1
ATOM 1396 C C . ARG A 1 178 ? -30.295 13.333 5.138 1.00 75.88 178 ARG A C 1
ATOM 1398 O O . ARG A 1 178 ? -30.091 13.763 6.271 1.00 75.88 178 ARG A O 1
ATOM 1405 N N . ASP A 1 179 ? -31.415 13.576 4.468 1.00 74.12 179 ASP A N 1
ATOM 1406 C CA . ASP A 1 179 ? -32.494 14.405 5.003 1.00 74.12 179 ASP A CA 1
ATOM 1407 C C . ASP A 1 179 ? -33.138 13.729 6.227 1.00 74.12 179 ASP A C 1
ATOM 1409 O O . ASP A 1 179 ? -33.307 14.379 7.255 1.00 74.12 179 ASP A O 1
ATOM 1413 N N . ALA A 1 180 ? -33.341 12.406 6.182 1.00 71.81 180 ALA A N 1
ATOM 1414 C CA . ALA A 1 180 ? -33.825 11.623 7.320 1.00 71.81 180 ALA A CA 1
ATOM 1415 C C . ALA A 1 180 ? -32.864 11.653 8.525 1.00 71.81 180 ALA A C 1
ATOM 1417 O O . ALA A 1 180 ? -33.307 11.799 9.661 1.00 71.81 180 ALA A O 1
ATOM 1418 N N . ILE A 1 181 ? -31.546 11.550 8.308 1.00 71.56 181 ILE A N 1
ATOM 1419 C CA . ILE A 1 181 ? -30.555 11.690 9.392 1.00 71.56 181 ILE A CA 1
ATOM 1420 C C . ILE A 1 181 ? -30.606 13.095 9.991 1.00 71.56 181 ILE A C 1
ATOM 1422 O O . ILE A 1 181 ? -30.595 13.243 11.212 1.00 71.56 181 ILE A O 1
ATOM 1426 N N . THR A 1 182 ? -30.668 14.119 9.140 1.00 71.00 182 THR A N 1
ATOM 1427 C CA . THR A 1 182 ? -30.695 15.519 9.581 1.00 71.00 182 THR A CA 1
ATOM 1428 C C . THR A 1 182 ? -31.926 15.787 10.442 1.00 71.00 182 THR A C 1
ATOM 1430 O O . THR A 1 182 ? -31.798 16.352 11.521 1.00 71.00 182 THR A O 1
ATOM 1433 N N . GLU A 1 183 ? -33.094 15.296 10.025 1.00 69.25 183 GLU A N 1
ATOM 1434 C CA . GLU A 1 183 ? -34.340 15.393 10.789 1.00 69.25 183 GLU A CA 1
ATOM 1435 C C . GLU A 1 183 ? -34.269 14.639 12.127 1.00 69.25 183 GLU A C 1
ATOM 1437 O O . GLU A 1 183 ? -34.772 15.107 13.145 1.00 69.25 183 GLU A O 1
ATOM 1442 N N . LYS A 1 184 ? -33.598 13.481 12.178 1.00 70.00 184 LYS A N 1
ATOM 1443 C CA . LYS A 1 184 ? -33.388 12.766 13.448 1.00 70.00 184 LYS A CA 1
ATOM 1444 C C . LYS A 1 184 ? -32.455 13.513 14.390 1.00 70.00 184 LYS A C 1
ATOM 1446 O O . LYS A 1 184 ? -32.668 13.455 15.598 1.00 70.00 184 LYS A O 1
ATOM 1451 N N . LEU A 1 185 ? -31.437 14.188 13.865 1.00 66.62 185 LEU A N 1
ATOM 1452 C CA . LEU A 1 185 ? -30.525 14.991 14.673 1.00 66.62 185 LEU A CA 1
ATOM 1453 C C . LEU A 1 185 ? -31.210 16.249 15.211 1.00 66.62 185 LEU A C 1
ATOM 1455 O O . LEU A 1 185 ? -31.053 16.532 16.392 1.00 66.62 185 LEU A O 1
ATOM 1459 N N . THR A 1 186 ? -32.030 16.933 14.408 1.00 66.69 186 THR A N 1
ATOM 1460 C CA . THR A 1 186 ? -32.790 18.110 14.865 1.00 66.69 186 THR A CA 1
ATOM 1461 C C . THR A 1 186 ? -33.886 17.741 15.865 1.00 66.69 186 THR A C 1
ATOM 1463 O O . THR A 1 186 ? -34.052 18.410 16.877 1.00 66.69 186 THR A O 1
ATOM 1466 N N . VAL A 1 187 ? -34.609 16.635 15.659 1.00 64.69 187 VAL A N 1
ATOM 1467 C CA . VAL A 1 187 ? -35.619 16.162 16.627 1.00 64.69 187 VAL A CA 1
ATOM 1468 C C . VAL A 1 187 ? -34.976 15.693 17.942 1.00 64.69 187 VAL A C 1
ATOM 1470 O O . VAL A 1 187 ? -35.590 15.797 19.001 1.00 64.69 187 VAL A O 1
ATOM 1473 N N . ASN A 1 188 ? -33.734 15.200 17.900 1.00 57.75 188 ASN A N 1
ATOM 1474 C CA . ASN A 1 188 ? -32.975 14.822 19.095 1.00 57.75 188 ASN A CA 1
ATOM 1475 C C . ASN A 1 188 ? -32.198 15.987 19.736 1.00 57.75 188 ASN A C 1
ATOM 1477 O O . ASN A 1 188 ? -31.588 15.777 20.786 1.00 57.75 188 ASN A O 1
ATOM 1481 N N . GLU A 1 189 ? -32.223 17.187 19.151 1.00 57.00 189 GLU A N 1
ATOM 1482 C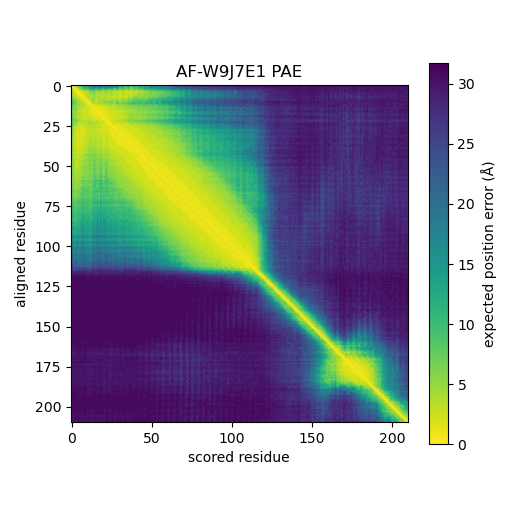 CA . GLU A 1 189 ? -31.486 18.364 19.637 1.00 57.00 189 GLU A CA 1
ATOM 1483 C C . GLU A 1 189 ? -3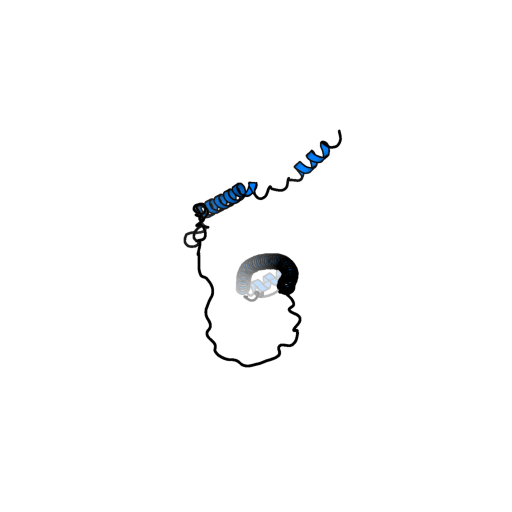1.954 18.791 21.044 1.00 57.00 189 GLU A C 1
ATOM 1485 O O . GLU A 1 189 ? -31.144 19.207 21.870 1.00 57.00 189 GLU A O 1
ATOM 1490 N N . ASP A 1 190 ? -33.223 18.532 21.387 1.00 54.81 190 ASP A N 1
ATOM 1491 C CA . ASP A 1 190 ? -33.781 18.719 22.739 1.00 54.81 190 ASP A CA 1
ATOM 1492 C C . ASP A 1 190 ? -33.251 17.709 23.778 1.00 54.81 190 ASP A C 1
ATOM 1494 O O . ASP A 1 190 ? -33.348 17.931 24.987 1.00 54.81 190 ASP A O 1
ATOM 1498 N N . ARG A 1 191 ? -32.702 16.569 23.338 1.00 56.47 191 ARG A N 1
ATOM 1499 C CA . ARG A 1 191 ? -32.205 15.500 24.223 1.00 56.47 191 ARG A CA 1
ATOM 1500 C C . ARG A 1 191 ? -30.711 15.610 24.523 1.00 56.47 191 ARG A C 1
ATOM 1502 O O . ARG A 1 191 ? -30.272 15.069 25.537 1.00 56.47 191 ARG A O 1
ATOM 1509 N N . TYR A 1 192 ? -29.955 16.308 23.675 1.00 50.34 192 TYR A N 1
ATOM 1510 C CA . TYR A 1 192 ? -28.524 16.562 23.838 1.00 50.34 192 TYR A CA 1
ATOM 1511 C C . TYR A 1 192 ? -28.187 17.957 23.292 1.00 50.34 192 TYR A C 1
ATOM 1513 O O . TYR A 1 192 ? -27.868 18.074 22.109 1.00 50.34 192 TYR A O 1
ATOM 1521 N N . PRO A 1 193 ? -28.246 19.018 24.116 1.00 55.47 193 PRO A N 1
ATOM 1522 C CA . PRO A 1 193 ? -27.870 20.346 23.658 1.00 55.47 193 PRO A CA 1
ATOM 1523 C C . PRO A 1 193 ? -26.403 20.350 23.215 1.00 55.47 193 PRO A C 1
ATOM 1525 O O . PRO A 1 193 ? -25.508 19.930 23.954 1.00 55.47 193 PRO A O 1
ATOM 1528 N N . THR A 1 194 ? -26.167 20.819 21.992 1.00 55.69 194 THR A N 1
ATOM 1529 C CA . THR A 1 194 ? -24.834 21.004 21.415 1.00 55.69 194 THR A CA 1
ATOM 1530 C C . THR A 1 194 ? -24.014 21.922 22.323 1.00 55.69 194 THR A C 1
ATOM 1532 O O . THR A 1 194 ? -24.478 23.000 22.701 1.00 55.69 194 THR A O 1
ATOM 1535 N N . ALA A 1 195 ? -22.804 21.501 22.704 1.00 51.06 195 ALA A N 1
ATOM 1536 C CA . ALA A 1 195 ? -21.921 22.321 23.530 1.00 51.06 195 ALA A CA 1
ATOM 1537 C C . ALA A 1 195 ? -21.690 23.690 22.858 1.00 51.06 195 ALA A C 1
ATOM 1539 O O . ALA A 1 195 ? -21.465 23.734 21.643 1.00 51.06 195 ALA A O 1
ATOM 1540 N N . PRO A 1 196 ? -21.748 24.809 23.606 1.00 51.34 196 PRO A N 1
ATOM 1541 C CA . PRO A 1 196 ? -21.552 26.123 23.021 1.00 51.34 196 PRO A CA 1
ATOM 1542 C C . PRO A 1 196 ? -20.146 26.214 22.427 1.00 51.34 196 PRO A C 1
ATOM 1544 O O . PRO A 1 196 ? -19.150 25.889 23.072 1.00 51.34 196 PRO A O 1
ATOM 1547 N N . THR A 1 197 ? -20.079 26.657 21.176 1.00 55.66 197 THR A N 1
ATOM 1548 C CA . THR A 1 197 ? -18.831 26.947 20.466 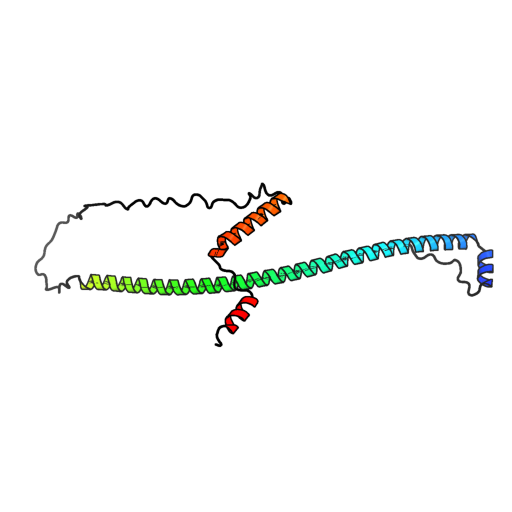1.00 55.66 197 THR A CA 1
ATOM 1549 C C . THR A 1 197 ? -18.040 28.014 21.234 1.00 55.66 197 THR A C 1
ATOM 1551 O O . THR A 1 197 ? -18.637 28.857 21.903 1.00 55.66 197 THR A O 1
ATOM 1554 N N . GLU A 1 198 ? -16.707 28.019 21.125 1.00 52.88 198 GLU A N 1
ATOM 1555 C CA . GLU A 1 198 ? -15.786 28.885 21.896 1.00 52.88 198 GLU A CA 1
ATOM 1556 C C . GLU A 1 198 ? -16.152 30.388 21.900 1.00 52.88 198 GLU A C 1
ATOM 1558 O O . GLU A 1 198 ? -15.839 31.105 22.851 1.00 52.88 198 GLU A O 1
ATOM 1563 N N . GLN A 1 199 ? -16.897 30.869 20.898 1.00 48.69 199 GLN A N 1
ATOM 1564 C CA . GLN A 1 199 ? -17.432 32.236 20.857 1.00 48.69 199 GLN A CA 1
ATOM 1565 C C . GLN A 1 199 ? -18.475 32.549 21.952 1.00 48.69 199 GLN A C 1
ATOM 1567 O O . GLN A 1 199 ? -18.599 33.706 22.350 1.00 48.69 199 GLN A O 1
ATOM 1572 N N . GLY A 1 200 ? -19.195 31.553 22.479 1.00 47.56 200 GLY A N 1
ATOM 1573 C CA . GLY A 1 200 ? -20.149 31.724 23.584 1.00 47.56 200 GLY A CA 1
ATOM 1574 C C . GLY A 1 200 ? -19.484 31.818 24.963 1.00 47.56 200 GLY A C 1
ATOM 1575 O O . GLY A 1 200 ? -19.983 32.510 25.849 1.00 47.56 200 GLY A O 1
ATOM 1576 N N . ILE A 1 201 ? -18.318 31.188 25.138 1.00 49.66 201 ILE A N 1
ATOM 1577 C CA . ILE A 1 201 ? -17.568 31.200 26.407 1.00 49.66 201 ILE A CA 1
ATOM 1578 C C . ILE A 1 201 ? -16.938 32.582 26.646 1.00 49.66 201 ILE A C 1
ATOM 1580 O O . ILE A 1 201 ? -16.900 33.070 27.777 1.00 49.66 201 ILE A O 1
ATOM 1584 N N . LEU A 1 202 ? -16.520 33.260 25.574 1.00 46.03 202 LEU A N 1
ATOM 1585 C CA . LEU A 1 202 ? -15.937 34.601 25.655 1.00 46.03 202 LEU A CA 1
ATOM 1586 C C . LEU A 1 202 ? -16.957 35.691 26.017 1.00 46.03 202 LEU A C 1
ATOM 1588 O O . LEU A 1 202 ? -16.570 36.670 26.649 1.00 46.03 202 LEU A O 1
ATOM 1592 N N . GLN A 1 203 ? -18.248 35.521 25.704 1.00 46.28 203 GLN A N 1
ATOM 1593 C CA . GLN A 1 203 ? -19.279 36.474 26.139 1.00 46.28 203 GLN A CA 1
ATOM 1594 C C . GLN A 1 203 ? -19.700 36.279 27.603 1.00 46.28 203 GLN A C 1
ATOM 1596 O O . GLN A 1 203 ? -19.972 37.263 28.288 1.00 46.28 203 GLN A O 1
ATOM 1601 N N . ALA A 1 204 ? -19.685 35.046 28.122 1.00 50.16 204 ALA A N 1
ATOM 1602 C CA . ALA A 1 204 ? -20.062 34.772 29.513 1.00 50.16 204 ALA A CA 1
ATOM 1603 C C . ALA A 1 204 ? -19.049 35.326 30.537 1.00 50.16 204 ALA A C 1
ATOM 1605 O O . ALA A 1 204 ? -19.427 35.701 31.646 1.00 50.16 204 ALA A O 1
ATOM 1606 N N . HIS A 1 205 ? -17.770 35.437 30.164 1.00 46.75 205 HIS A N 1
ATOM 1607 C CA . HIS A 1 205 ? -16.738 35.999 31.040 1.00 46.75 205 HIS A CA 1
ATOM 1608 C C . HIS A 1 205 ? -16.710 37.533 31.084 1.00 46.75 205 HIS A C 1
AT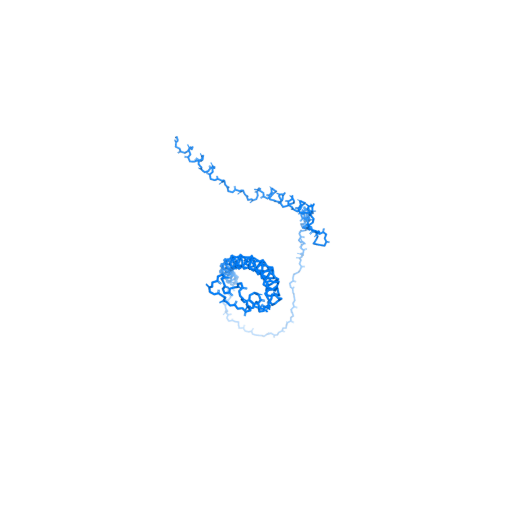OM 1610 O O . HIS A 1 205 ? -16.114 38.093 32.001 1.00 46.75 205 HIS A O 1
ATOM 1616 N N . THR A 1 206 ? -17.365 38.233 30.148 1.00 48.66 206 THR A N 1
ATOM 1617 C CA . THR A 1 206 ? -17.401 39.709 30.168 1.00 48.66 206 THR A CA 1
ATOM 1618 C C . THR A 1 206 ? -18.547 40.271 31.019 1.00 48.66 206 THR A C 1
ATOM 1620 O O . THR A 1 206 ? -18.531 41.450 31.352 1.00 48.66 206 THR A O 1
ATOM 1623 N N . THR A 1 207 ? -19.528 39.454 31.421 1.00 49.38 207 THR A N 1
ATOM 1624 C CA . THR A 1 207 ? -20.687 39.912 32.219 1.00 49.38 207 THR A CA 1
ATOM 1625 C C . THR A 1 207 ? -20.524 39.704 33.732 1.00 49.38 207 THR A C 1
ATOM 1627 O O . THR A 1 207 ? -21.391 40.113 34.495 1.00 49.38 207 THR A O 1
ATOM 1630 N N . LEU A 1 208 ? -19.419 39.102 34.190 1.00 48.38 208 LEU A N 1
ATOM 1631 C CA . LEU A 1 208 ? -19.148 38.839 35.616 1.00 48.38 208 LEU A CA 1
ATOM 1632 C C . LEU A 1 208 ? -18.153 39.819 36.268 1.00 48.38 208 LEU A C 1
ATOM 1634 O O . LEU A 1 208 ? -17.773 39.623 37.419 1.00 48.38 208 LEU A O 1
ATOM 1638 N N . HIS A 1 209 ? -17.756 40.883 35.563 1.00 47.44 209 HIS A N 1
ATOM 1639 C CA . HIS A 1 209 ? -16.919 41.962 36.105 1.00 47.44 209 HIS A CA 1
ATOM 1640 C C . HIS A 1 209 ? -17.579 43.344 35.961 1.00 47.44 209 HIS A C 1
ATOM 1642 O O . HIS A 1 209 ? -17.001 44.269 35.388 1.00 47.44 209 HIS A O 1
ATOM 1648 N N . LEU A 1 210 ? -18.786 43.475 36.517 1.00 44.03 210 LEU A N 1
ATOM 1649 C CA . LEU A 1 210 ? -19.382 44.747 36.937 1.00 44.03 210 LEU A CA 1
ATOM 1650 C C . LEU A 1 210 ? -19.841 44.625 38.390 1.00 44.03 210 LEU A C 1
ATOM 1652 O O . LEU A 1 210 ? -20.569 43.651 38.682 1.00 44.03 210 LEU A O 1
#

Mean predicted aligned error: 21.1 Å

Organism: NCBI:txid660027

Foldseek 3Di:
DDDQQDQPDDDPDPVSVVVVCVVPVVSRVVSVVVNVVVVVVVVVVVVVVVVVVVVVVVVVVVVVVVVVVVVVVVVVVVVVVVVVVVVVVVVVVVVVVVVVVVVVVVVVVVVVVVVPPDPPPDDDDPDDDDDDDDDDDDDDDDDDDDDDDDPDDDDPPPPDDPDPVPPPVDPVSVVVNVVVVVVVCVVCCVVPPDDDDPVVVVVVVVVPPD

Solvent-accessible surface area (backbone atoms only — not comparable to full-atom values): 13298 Å² total; per-residue (Å²): 130,85,76,81,70,70,69,93,70,85,59,93,45,71,68,51,40,54,52,58,40,71,76,45,52,67,59,55,52,49,39,51,54,49,41,54,53,48,51,56,50,49,53,54,50,48,56,53,49,52,52,50,51,53,52,50,48,53,51,51,52,54,52,50,52,50,52,52,51,51,51,52,52,52,50,51,52,52,51,52,51,52,52,52,50,53,52,49,52,56,51,50,55,53,47,53,53,50,52,52,53,50,51,52,52,50,50,50,51,52,49,58,53,57,71,68,49,81,80,75,74,83,71,83,85,83,84,85,83,85,87,83,91,82,91,85,78,83,87,86,82,83,91,78,82,82,84,84,78,82,85,85,86,85,87,83,85,83,81,69,75,78,57,76,95,74,61,81,78,40,78,66,55,53,48,54,52,50,52,53,52,52,51,52,51,60,70,43,38,86,79,54,74,76,78,78,55,75,76,54,59,62,57,61,65,65,72,75,77,123

pLDDT: mean 74.91, std 23.69, range [29.77, 98.56]

Sequence (210 aa):
MPAHPTPPAIPGSRAEYEACYAEDPDKWYQYLSDAYAWMKEQESNQVAADRKLVELQVQVETQQEEILNLQNTLQAVQIEKSAAMMQRSWVEDRLDKKEKELEAARDEARQAIASRLPTVSALTPSATPDPLAKTQAAEIVGAAPPPTTRSTASAYLSERLPDPEKFEATRADLRRFRDAITEKLTVNEDRYPTAPTEQGILQAHTTLHL

Radius of gyration: 47.6 Å; Cα contacts (8 Å, |Δi|>4): 27; chains: 1; bounding box: 98×87×131 Å